Protein AF-A0A7Y5KKX0-F1 (afdb_monomer)

Foldseek 3Di:
DDDPDLWDDQPFHFDDLVNDDDDPVLVVLLVLLVCLDPVVVVVLCVQLVVPFFSVVSVVVVVVVCVVVVVVVVVLVVVCSVRRGDPLVVCCVVLNDVGSVVVVVVVVVVVVVVLVVCLQVQLVVQCVVVVHDSVVSSVVSVVVVVVCVRSDDVSSSVVSNVSSVVSVVVVVVVVVVCVVDPCVCVRRVGHGDD

Solvent-accessible surface area (backbone atoms only — not comparable to full-atom values): 10709 Å² total; per-residue (Å²): 132,86,72,90,62,81,52,61,82,64,87,76,49,75,54,54,79,92,74,65,77,85,54,79,73,63,48,52,34,42,52,45,28,67,56,59,35,71,67,48,52,52,62,59,45,44,49,37,75,72,57,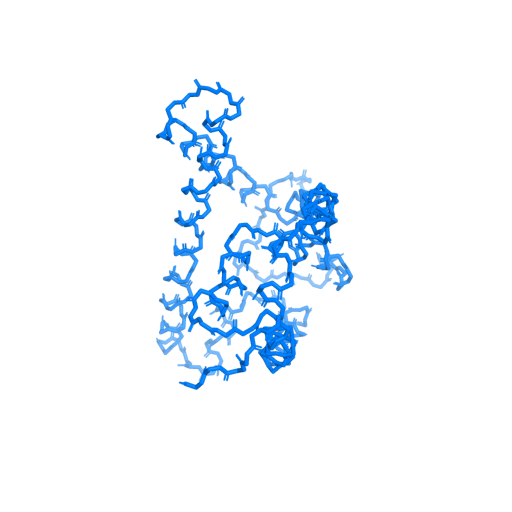24,14,51,62,62,39,52,61,52,51,52,51,51,49,52,59,54,46,53,62,51,49,62,58,60,66,45,41,84,74,69,26,47,48,69,77,62,56,40,28,80,81,44,35,81,71,48,26,49,56,64,48,53,55,49,49,54,52,52,49,53,53,49,54,50,46,34,54,55,49,2,41,53,47,7,66,74,71,74,51,53,53,68,57,16,23,51,53,41,49,53,53,53,51,52,46,59,56,37,20,70,71,52,47,54,53,49,19,46,55,44,23,55,54,39,48,54,52,50,50,52,50,51,54,52,50,73,71,37,87,62,45,60,69,47,49,70,44,59,85,62,132

Sequence (193 aa):
MDTPSRMERRSIDYIPANERHGRARSLGFVWFAANTSITAVVTGALFVVLGNSALWSVPAIIIGNAIGGFFTSLHSAQGPRLGVPQMIQSRAQFGFYGAILPLVLALLIYLGFYATGLVLGGQAIASLIHVSAQTGAIIFALLSTALAIFGYDYIHRYSHVAAVLSAVVFAGLFVRILADAKLGEVVGGSFAL

Mean predicted aligned error: 6.08 Å

Structure (mmCIF, N/CA/C/O backbone):
data_AF-A0A7Y5KKX0-F1
#
_entry.id   AF-A0A7Y5KKX0-F1
#
loop_
_atom_site.group_PDB
_atom_site.id
_atom_site.type_symbol
_atom_site.label_atom_id
_atom_site.label_alt_id
_atom_site.label_comp_id
_atom_site.label_asym_id
_atom_site.label_entity_id
_atom_site.label_seq_id
_atom_site.pdbx_PDB_ins_code
_atom_site.Cartn_x
_atom_site.Cartn_y
_atom_site.Cartn_z
_atom_site.occupancy
_atom_site.B_iso_or_equiv
_atom_site.auth_seq_id
_atom_site.auth_comp_id
_atom_site.auth_asym_id
_atom_site.auth_atom_id
_atom_site.pdbx_PDB_model_num
ATOM 1 N N . MET A 1 1 ? -35.477 1.604 12.897 1.00 40.03 1 MET A N 1
ATOM 2 C CA . MET A 1 1 ? -35.162 0.822 11.685 1.00 40.03 1 MET A CA 1
ATOM 3 C C . MET A 1 1 ? -34.220 1.673 10.862 1.00 40.03 1 MET A C 1
ATOM 5 O O . MET A 1 1 ? -34.652 2.704 10.365 1.00 40.03 1 MET A O 1
ATOM 9 N N . ASP A 1 2 ? -32.935 1.328 10.826 1.00 46.84 2 ASP A N 1
ATOM 10 C CA . ASP A 1 2 ? -31.958 2.077 10.038 1.00 46.84 2 ASP A CA 1
ATOM 11 C C . ASP A 1 2 ? -32.197 1.826 8.551 1.00 46.84 2 ASP A C 1
ATOM 13 O O . ASP A 1 2 ? -32.112 0.698 8.067 1.00 46.84 2 ASP A O 1
ATOM 17 N N . THR A 1 3 ? -32.533 2.887 7.824 1.00 49.25 3 THR A N 1
ATOM 18 C CA . TH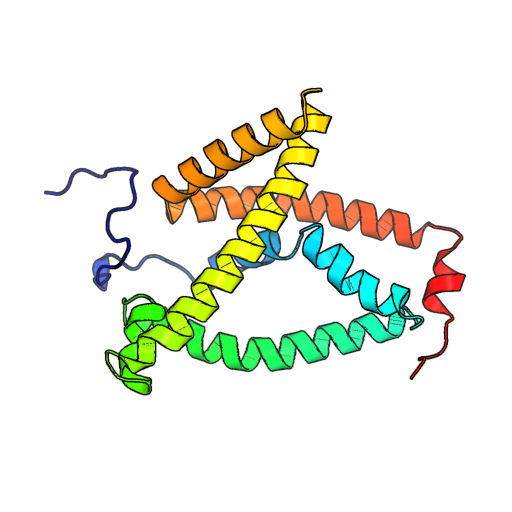R A 1 3 ? -32.591 2.885 6.364 1.00 49.25 3 THR A CA 1
ATOM 19 C C . THR A 1 3 ? -31.238 2.414 5.819 1.00 49.25 3 THR A C 1
ATOM 21 O O . THR A 1 3 ? -30.216 2.906 6.310 1.00 49.25 3 THR A O 1
ATOM 24 N N . PRO A 1 4 ? -31.183 1.522 4.809 1.00 48.88 4 PRO A N 1
ATOM 25 C CA . PRO A 1 4 ? -29.925 1.110 4.196 1.00 48.88 4 PRO A CA 1
ATOM 26 C C . PRO A 1 4 ? -29.282 2.313 3.492 1.00 48.88 4 PRO A C 1
ATOM 28 O O . PRO A 1 4 ? -29.537 2.594 2.322 1.00 48.88 4 PRO A O 1
ATOM 31 N N . SER A 1 5 ? -28.468 3.076 4.222 1.00 57.06 5 SER A N 1
ATOM 32 C CA . SER A 1 5 ? -27.638 4.122 3.643 1.00 57.06 5 SER A CA 1
ATOM 33 C C . SER A 1 5 ? -26.443 3.457 2.982 1.00 57.06 5 SER A C 1
ATOM 35 O O . SER A 1 5 ? -25.720 2.707 3.626 1.00 57.06 5 SER A O 1
ATOM 37 N N . ARG A 1 6 ? -26.189 3.784 1.714 1.00 66.75 6 ARG A N 1
ATOM 38 C CA . ARG A 1 6 ? -24.986 3.353 0.977 1.00 66.75 6 ARG A CA 1
ATOM 39 C C . ARG A 1 6 ? -23.673 3.949 1.523 1.00 66.75 6 ARG A C 1
ATOM 41 O O . ARG A 1 6 ? -22.623 3.691 0.953 1.00 66.75 6 ARG A O 1
ATOM 48 N N . MET A 1 7 ? -23.750 4.786 2.557 1.00 74.56 7 MET A N 1
ATOM 49 C CA . MET A 1 7 ? -22.622 5.442 3.214 1.00 74.56 7 MET A CA 1
ATOM 50 C C . MET A 1 7 ? -22.192 4.633 4.438 1.00 74.56 7 MET A C 1
ATOM 52 O O . MET A 1 7 ? -23.039 4.165 5.202 1.00 74.56 7 MET A O 1
ATOM 56 N N . GLU A 1 8 ? -20.881 4.488 4.597 1.00 75.62 8 GLU A N 1
ATOM 57 C CA . GLU A 1 8 ? -20.229 3.835 5.730 1.00 75.62 8 GLU A CA 1
ATOM 58 C C . GLU A 1 8 ? -20.561 4.595 7.028 1.00 75.62 8 GLU A C 1
ATOM 60 O O . GLU A 1 8 ? -20.469 5.819 7.070 1.00 75.62 8 GLU A O 1
ATOM 65 N N . ARG A 1 9 ? -21.030 3.887 8.066 1.00 80.06 9 ARG A N 1
ATOM 66 C CA . ARG A 1 9 ? -21.488 4.499 9.331 1.00 80.06 9 ARG A CA 1
ATOM 67 C C . ARG A 1 9 ? -20.602 4.176 10.533 1.00 80.06 9 ARG A C 1
ATOM 69 O O . ARG A 1 9 ? -20.743 4.817 11.568 1.00 80.06 9 ARG A O 1
ATOM 76 N N . ARG A 1 10 ? -19.764 3.144 10.443 1.00 78.00 10 ARG A N 1
ATOM 77 C CA . ARG A 1 10 ? -19.042 2.518 11.558 1.00 78.00 10 ARG A CA 1
ATOM 78 C C . ARG A 1 10 ? -17.540 2.740 11.381 1.00 78.00 10 ARG A C 1
ATOM 80 O O . ARG A 1 10 ? -16.765 1.789 11.343 1.00 78.00 10 ARG A O 1
ATOM 87 N N . SER A 1 11 ? -17.131 4.007 11.287 1.00 81.38 11 SER A N 1
ATOM 88 C CA . SER A 1 11 ? -15.754 4.345 10.916 1.00 81.38 11 SER A CA 1
ATOM 89 C C . SER A 1 11 ? -14.735 3.905 11.974 1.00 81.38 11 SER A C 1
ATOM 91 O O . SER A 1 11 ? -13.773 3.207 11.661 1.00 81.38 11 SER A O 1
ATOM 93 N N . ILE A 1 12 ? -14.945 4.287 13.240 1.00 85.19 12 ILE A N 1
ATOM 94 C CA . ILE A 1 12 ? -14.089 3.872 14.373 1.00 85.19 12 ILE A CA 1
ATOM 95 C C . ILE A 1 12 ? -14.834 3.058 15.434 1.00 85.19 12 ILE A C 1
ATOM 97 O O . ILE A 1 12 ? -14.220 2.578 16.390 1.00 85.19 12 ILE A O 1
ATOM 101 N N . ASP A 1 13 ? -16.147 2.925 15.270 1.00 88.00 13 ASP A N 1
ATOM 102 C CA . ASP A 1 13 ? -17.013 2.253 16.224 1.00 88.00 13 ASP A CA 1
ATOM 103 C C . ASP A 1 13 ? -16.818 0.738 16.204 1.00 88.00 13 ASP A C 1
ATOM 105 O O . ASP A 1 13 ? -16.319 0.137 15.250 1.00 88.00 13 ASP A O 1
ATOM 109 N N . TYR A 1 14 ? -17.264 0.106 17.285 1.00 90.44 14 TYR A N 1
ATOM 110 C CA . TYR A 1 14 ? -17.360 -1.342 17.350 1.00 90.44 14 TYR A CA 1
ATOM 111 C C . TYR A 1 14 ? -18.353 -1.876 16.310 1.00 90.44 14 TYR A C 1
ATOM 113 O O . TYR A 1 14 ? -19.470 -1.372 16.198 1.00 90.44 14 TYR A O 1
ATOM 121 N N . ILE A 1 15 ? -17.962 -2.945 15.612 1.00 90.50 15 ILE A N 1
ATOM 122 C CA . ILE A 1 15 ? -18.796 -3.665 14.647 1.00 90.50 15 ILE A CA 1
ATOM 123 C C . ILE A 1 15 ? -19.445 -4.884 15.333 1.00 90.50 15 ILE A C 1
ATOM 125 O O . ILE A 1 15 ? -18.742 -5.865 15.646 1.00 90.50 15 ILE A O 1
ATOM 129 N N . PRO A 1 16 ? -20.778 -4.871 15.538 1.00 90.00 16 PRO A N 1
ATOM 130 C CA . PRO A 1 16 ? -21.531 -5.990 16.098 1.00 90.00 16 PRO A CA 1
ATOM 131 C C . PRO A 1 16 ? -21.388 -7.276 15.283 1.00 90.00 16 PRO A C 1
ATOM 133 O O . PRO A 1 16 ? -21.225 -7.240 14.066 1.00 90.00 16 PRO A O 1
ATOM 136 N N . ALA A 1 17 ? -21.482 -8.436 15.937 1.00 88.75 17 ALA A N 1
ATOM 137 C CA . ALA A 1 17 ? -21.284 -9.732 15.283 1.00 88.75 17 ALA A CA 1
ATOM 138 C C . ALA A 1 17 ? -22.242 -9.984 14.100 1.00 88.75 17 ALA A C 1
ATOM 140 O O . ALA A 1 17 ? -21.838 -10.585 13.109 1.00 88.75 17 ALA A O 1
ATOM 141 N N . ASN A 1 18 ? -23.479 -9.490 14.176 1.00 89.44 18 ASN A N 1
ATOM 142 C CA . ASN A 1 18 ? -24.495 -9.600 13.124 1.00 89.44 18 ASN A CA 1
ATOM 143 C C . ASN A 1 18 ? -24.251 -8.672 11.919 1.00 89.44 18 ASN A C 1
ATOM 145 O O . ASN A 1 18 ? -24.831 -8.902 10.864 1.00 89.44 18 ASN A O 1
ATOM 149 N N . GLU A 1 19 ? -23.397 -7.655 12.055 1.00 86.06 19 GLU A N 1
ATOM 150 C CA . GLU A 1 19 ? -22.996 -6.756 10.962 1.00 86.06 19 GLU A CA 1
ATOM 151 C C . GLU A 1 19 ? -21.697 -7.235 10.273 1.00 86.06 19 GLU A C 1
ATOM 153 O O . GLU A 1 19 ? -21.252 -6.651 9.290 1.00 86.06 19 GLU A O 1
ATOM 158 N N . ARG A 1 20 ? -21.071 -8.329 10.739 1.00 88.44 20 ARG A N 1
ATOM 159 C CA . ARG A 1 20 ? -19.822 -8.863 10.164 1.00 88.44 20 ARG A CA 1
ATOM 160 C C . ARG A 1 20 ? -20.112 -9.785 8.980 1.00 88.44 20 ARG A C 1
ATOM 162 O O . ARG A 1 20 ? -20.489 -10.939 9.160 1.00 88.44 20 ARG A O 1
ATOM 169 N N . HIS A 1 21 ? -19.862 -9.304 7.765 1.00 86.31 21 HIS A N 1
ATOM 170 C CA . HIS A 1 21 ? -20.136 -10.053 6.525 1.00 86.31 21 HIS A CA 1
ATOM 171 C C . HIS A 1 21 ? -18.917 -10.251 5.599 1.00 86.31 21 HIS A C 1
ATOM 173 O O . HIS A 1 21 ? -19.043 -10.825 4.514 1.00 86.31 21 HIS A O 1
ATOM 179 N N . GLY A 1 22 ? -17.725 -9.802 6.003 1.00 83.50 22 GLY A N 1
ATOM 180 C CA . GLY A 1 22 ? -16.492 -9.971 5.226 1.00 83.50 22 GLY A CA 1
ATOM 181 C C . GLY A 1 22 ? -15.998 -11.424 5.172 1.00 83.50 22 GLY A C 1
ATOM 182 O O . GLY A 1 22 ? -16.132 -12.181 6.131 1.00 83.50 22 GLY A O 1
ATOM 183 N N . ARG A 1 23 ? -15.385 -11.828 4.050 1.00 87.06 23 ARG A N 1
ATOM 184 C CA . ARG A 1 23 ? -14.772 -13.159 3.870 1.00 87.06 23 ARG A CA 1
ATOM 185 C C . ARG A 1 23 ? -13.271 -13.010 3.644 1.00 87.06 23 ARG A C 1
ATOM 187 O O . ARG A 1 23 ? -12.876 -12.216 2.805 1.00 87.06 23 ARG A O 1
ATOM 194 N N . ALA A 1 24 ? -12.433 -13.832 4.279 1.00 87.31 24 ALA A N 1
ATOM 195 C CA . ALA A 1 24 ? -10.971 -13.743 4.119 1.00 87.31 24 ALA A CA 1
ATOM 196 C C . ALA A 1 24 ? -10.520 -13.764 2.643 1.00 87.31 24 ALA A C 1
ATOM 198 O O . ALA A 1 24 ? -9.673 -12.978 2.234 1.00 87.31 24 ALA A O 1
ATOM 199 N N . ARG A 1 25 ? -11.165 -14.585 1.803 1.00 88.94 25 ARG A N 1
ATOM 200 C CA . ARG A 1 25 ? -10.873 -14.649 0.361 1.00 88.94 25 ARG A CA 1
ATOM 201 C C . ARG A 1 25 ? -11.149 -13.351 -0.408 1.00 88.94 25 ARG A C 1
ATOM 203 O O . ARG A 1 25 ? -10.520 -13.132 -1.435 1.00 88.94 25 ARG A O 1
ATOM 210 N N . SER A 1 26 ? -12.073 -12.494 0.047 1.00 85.69 26 SER A N 1
ATOM 211 C CA . SER A 1 26 ? -12.344 -11.222 -0.643 1.00 85.69 26 SER A CA 1
ATOM 212 C C . SER A 1 26 ? -11.201 -10.224 -0.469 1.00 85.69 26 SER A C 1
ATOM 214 O O . SER A 1 26 ? -11.042 -9.340 -1.307 1.00 85.69 26 SER A O 1
ATOM 216 N N . LEU A 1 27 ? -10.371 -10.400 0.566 1.00 89.06 27 LEU A N 1
ATOM 217 C CA . LEU A 1 27 ? -9.154 -9.617 0.765 1.00 89.06 27 LEU A CA 1
ATOM 218 C C . LEU A 1 27 ? -8.096 -9.925 -0.295 1.00 89.06 27 LEU A C 1
ATOM 220 O O . LEU A 1 27 ? -7.283 -9.057 -0.582 1.00 89.06 27 LEU A O 1
ATOM 224 N N . GLY A 1 28 ? -8.124 -11.113 -0.912 1.00 90.81 28 GLY A N 1
ATOM 225 C CA . GLY A 1 28 ? -7.179 -11.476 -1.971 1.00 90.81 28 GLY A CA 1
ATOM 226 C C . GLY A 1 28 ? -7.181 -10.462 -3.115 1.00 90.81 28 GLY A C 1
ATOM 227 O O . GLY A 1 28 ? -6.125 -9.990 -3.514 1.00 90.81 28 GLY A O 1
ATOM 228 N N . PHE A 1 29 ? -8.363 -10.039 -3.571 1.00 91.56 29 PHE A N 1
ATOM 229 C CA . PHE A 1 29 ? -8.487 -9.020 -4.619 1.00 91.56 29 PHE A CA 1
ATOM 230 C C . PHE A 1 29 ? -8.049 -7.631 -4.154 1.00 91.56 29 PHE A C 1
ATOM 232 O O . PHE A 1 29 ? -7.407 -6.911 -4.910 1.00 91.56 29 PHE A O 1
ATOM 239 N N . VAL A 1 30 ? -8.359 -7.262 -2.908 1.00 91.12 30 VAL A N 1
ATOM 240 C CA . VAL A 1 30 ? -7.938 -5.979 -2.320 1.00 91.12 30 VAL A CA 1
ATOM 241 C C . VAL A 1 30 ? -6.419 -5.888 -2.280 1.00 91.12 30 VAL A C 1
ATOM 243 O O . VAL A 1 30 ? -5.840 -4.933 -2.795 1.00 91.12 30 VAL A O 1
ATOM 246 N N . TRP A 1 31 ? -5.770 -6.913 -1.732 1.00 91.19 31 TRP A N 1
ATOM 247 C CA . TRP A 1 31 ? -4.320 -6.959 -1.622 1.00 91.19 31 TRP A CA 1
ATOM 248 C C . TRP A 1 31 ? -3.641 -7.105 -2.974 1.00 91.19 31 TRP A C 1
ATOM 250 O O . TRP A 1 31 ? -2.634 -6.443 -3.205 1.00 91.19 31 TRP A O 1
ATOM 260 N N . PHE A 1 32 ? -4.188 -7.910 -3.884 1.00 92.56 32 PHE A N 1
ATOM 261 C CA . PHE A 1 32 ? -3.644 -8.028 -5.231 1.00 92.56 32 PHE A CA 1
ATOM 262 C C . PHE A 1 32 ? -3.697 -6.686 -5.967 1.00 92.56 32 PHE A C 1
ATOM 264 O O . PHE A 1 32 ? -2.676 -6.234 -6.476 1.00 92.56 32 PHE A O 1
ATOM 271 N N . ALA A 1 33 ? -4.844 -5.998 -5.962 1.00 91.19 33 ALA A N 1
ATOM 272 C CA . ALA A 1 33 ? -4.974 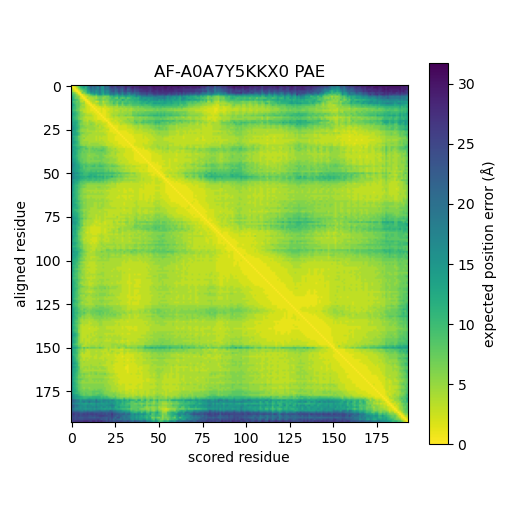-4.679 -6.580 1.00 91.19 33 ALA A CA 1
ATOM 273 C C . ALA A 1 33 ? -4.010 -3.651 -5.963 1.00 91.19 33 ALA A C 1
ATOM 275 O O . ALA A 1 33 ? -3.378 -2.895 -6.694 1.00 91.19 33 ALA A O 1
ATOM 276 N N . ALA A 1 34 ? -3.858 -3.647 -4.634 1.00 88.19 34 ALA A N 1
ATOM 277 C CA . ALA A 1 34 ? -2.954 -2.728 -3.940 1.00 88.19 34 ALA A CA 1
ATOM 278 C C . ALA A 1 34 ? -1.467 -2.995 -4.251 1.00 88.19 34 ALA A C 1
ATOM 280 O O . ALA A 1 34 ? -0.683 -2.056 -4.396 1.00 88.19 34 ALA A O 1
ATOM 281 N N . ASN A 1 35 ? -1.078 -4.268 -4.380 1.00 89.69 35 ASN A N 1
ATOM 282 C CA . ASN A 1 35 ? 0.304 -4.660 -4.671 1.00 89.69 35 ASN A CA 1
ATOM 283 C C . ASN A 1 35 ? 0.647 -4.602 -6.163 1.00 89.69 35 ASN A C 1
ATOM 285 O O . ASN A 1 35 ? 1.815 -4.489 -6.514 1.00 89.69 35 ASN A O 1
ATOM 289 N N . THR A 1 36 ? -0.343 -4.622 -7.052 1.00 89.69 36 THR A N 1
ATOM 290 C CA . THR A 1 36 ? -0.123 -4.501 -8.499 1.00 89.69 36 THR A CA 1
ATOM 291 C C . THR A 1 36 ? -0.091 -3.024 -8.896 1.00 89.69 36 THR A C 1
ATOM 293 O O . THR A 1 36 ? -0.938 -2.528 -9.640 1.00 89.69 36 THR A O 1
ATOM 296 N N . SER A 1 37 ? 0.869 -2.300 -8.318 1.00 87.81 37 SER A N 1
ATOM 297 C CA . SER A 1 37 ? 1.038 -0.853 -8.444 1.00 87.81 37 SER A CA 1
ATOM 298 C C . SER A 1 37 ? 2.434 -0.492 -8.945 1.00 87.81 37 SER A C 1
ATOM 300 O O . SER A 1 37 ? 3.385 -1.263 -8.813 1.00 87.81 37 SER A O 1
ATOM 302 N N . ILE A 1 38 ? 2.571 0.713 -9.503 1.00 86.12 38 ILE A N 1
ATOM 303 C CA . ILE A 1 38 ? 3.866 1.236 -9.967 1.00 86.12 38 ILE A CA 1
ATOM 304 C C . ILE A 1 38 ? 4.873 1.279 -8.811 1.00 86.12 38 ILE A C 1
ATOM 306 O O . ILE A 1 38 ? 6.032 0.926 -9.000 1.00 86.12 38 ILE A O 1
ATOM 310 N N . THR A 1 39 ? 4.431 1.638 -7.603 1.00 86.25 39 THR A N 1
ATOM 311 C CA . THR A 1 39 ? 5.282 1.645 -6.407 1.00 86.25 39 THR A C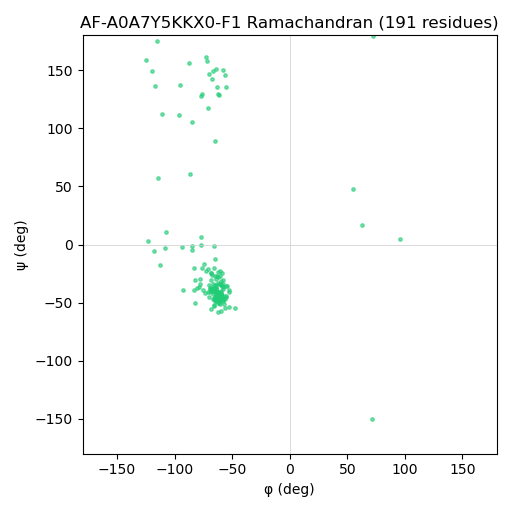A 1
ATOM 312 C C . THR A 1 39 ? 5.909 0.277 -6.159 1.00 86.25 39 THR A C 1
ATOM 314 O O . THR A 1 39 ? 7.118 0.194 -5.977 1.00 86.25 39 THR A O 1
ATOM 317 N N . ALA A 1 40 ? 5.122 -0.801 -6.229 1.00 88.50 40 ALA A N 1
ATOM 318 C CA . ALA A 1 40 ? 5.638 -2.155 -6.051 1.00 88.50 40 ALA A CA 1
ATOM 319 C C . ALA A 1 40 ? 6.635 -2.553 -7.152 1.00 88.50 40 ALA A C 1
ATOM 321 O O . ALA A 1 40 ? 7.653 -3.177 -6.854 1.00 88.50 40 ALA A O 1
ATOM 322 N N . VAL A 1 41 ? 6.388 -2.145 -8.405 1.00 88.25 41 VAL A N 1
ATOM 323 C CA . VAL A 1 41 ? 7.335 -2.354 -9.517 1.00 88.25 41 VAL A CA 1
ATOM 324 C C . VAL A 1 41 ? 8.663 -1.662 -9.233 1.00 88.25 41 VAL A C 1
ATOM 326 O O . VAL A 1 41 ? 9.711 -2.288 -9.357 1.00 88.25 41 VAL A O 1
ATOM 329 N N . VAL A 1 42 ? 8.631 -0.394 -8.814 1.00 87.69 42 VAL A N 1
ATOM 330 C CA . VAL A 1 42 ? 9.840 0.377 -8.488 1.00 87.69 42 VAL A CA 1
ATOM 331 C C . VAL A 1 42 ? 10.584 -0.249 -7.310 1.00 87.69 42 VAL A C 1
ATOM 333 O O . VAL A 1 42 ? 11.800 -0.409 -7.377 1.00 87.69 42 VAL A O 1
ATOM 336 N N . THR A 1 43 ? 9.874 -0.662 -6.257 1.00 87.62 43 THR A N 1
ATOM 337 C CA . THR A 1 43 ? 10.479 -1.349 -5.108 1.00 87.62 43 THR A CA 1
ATOM 338 C C . THR A 1 43 ? 11.154 -2.659 -5.516 1.00 87.62 43 THR A C 1
ATOM 340 O O . THR A 1 43 ? 12.273 -2.915 -5.084 1.00 87.62 43 THR A O 1
ATOM 343 N N . GLY A 1 44 ? 10.521 -3.471 -6.368 1.00 87.62 44 GLY A N 1
ATOM 344 C CA . GLY A 1 44 ? 11.131 -4.703 -6.877 1.00 87.62 44 GLY A CA 1
ATOM 345 C C . GLY A 1 44 ? 12.341 -4.435 -7.776 1.00 87.62 44 GLY A C 1
ATOM 346 O O . GLY A 1 44 ? 13.382 -5.073 -7.628 1.00 87.62 44 GLY A O 1
ATOM 347 N N . ALA A 1 45 ? 12.235 -3.444 -8.664 1.00 87.31 45 ALA A N 1
ATOM 348 C CA . ALA A 1 45 ? 13.313 -3.045 -9.563 1.00 87.31 45 ALA A CA 1
ATOM 349 C C . ALA A 1 45 ? 14.527 -2.471 -8.819 1.00 87.31 45 ALA A C 1
ATOM 351 O O . ALA A 1 45 ? 15.647 -2.604 -9.307 1.00 87.31 45 ALA A O 1
ATOM 352 N N . LEU A 1 46 ? 14.332 -1.879 -7.633 1.00 88.88 46 LEU A N 1
ATOM 353 C CA . LEU A 1 46 ? 15.414 -1.297 -6.838 1.00 88.88 46 LEU A CA 1
ATOM 354 C C . LEU A 1 46 ? 16.530 -2.308 -6.556 1.00 88.88 46 LEU A C 1
ATOM 356 O O . LEU A 1 46 ? 17.699 -1.947 -6.594 1.00 88.88 46 LEU A O 1
ATOM 360 N N . PHE A 1 47 ? 16.186 -3.580 -6.355 1.00 85.94 47 PHE A N 1
ATOM 361 C CA . PHE A 1 47 ? 17.168 -4.644 -6.159 1.00 85.94 47 PHE A CA 1
ATOM 362 C C . PHE A 1 47 ? 18.159 -4.737 -7.330 1.00 85.94 47 PHE A C 1
ATOM 364 O O . PHE A 1 47 ? 19.369 -4.799 -7.124 1.00 85.94 47 PHE A O 1
ATOM 371 N N . VAL A 1 48 ? 17.642 -4.660 -8.559 1.00 87.06 48 VAL A N 1
ATOM 372 C CA . VAL A 1 48 ? 18.435 -4.682 -9.795 1.00 87.06 48 VAL A CA 1
ATOM 373 C C . VAL A 1 48 ? 19.179 -3.369 -10.009 1.00 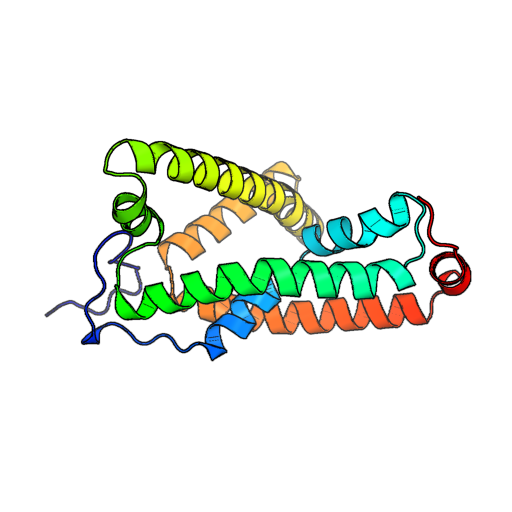87.06 48 VAL A C 1
ATOM 375 O O . VAL A 1 48 ? 20.349 -3.372 -10.376 1.00 87.06 48 VAL A O 1
ATOM 378 N N . VAL A 1 49 ? 18.523 -2.237 -9.738 1.00 87.25 49 VAL A N 1
ATOM 379 C CA . VAL A 1 49 ? 19.128 -0.897 -9.846 1.00 87.25 49 VAL A CA 1
ATOM 380 C C . VAL A 1 49 ? 20.338 -0.748 -8.920 1.00 87.25 49 VAL A C 1
ATOM 382 O O . VAL A 1 49 ? 21.290 -0.057 -9.267 1.00 87.25 49 VAL A O 1
ATOM 385 N N . LEU A 1 50 ? 20.335 -1.432 -7.774 1.00 87.81 50 LEU A N 1
ATOM 386 C CA . LEU A 1 50 ? 21.467 -1.490 -6.847 1.00 87.81 50 LEU A CA 1
ATOM 387 C C . LEU A 1 50 ? 22.594 -2.440 -7.301 1.00 87.81 50 LEU A C 1
ATOM 389 O O . LEU A 1 50 ? 23.542 -2.650 -6.554 1.00 87.81 50 LEU A O 1
ATOM 393 N N . GLY A 1 51 ? 22.518 -2.999 -8.512 1.00 83.44 51 GLY A N 1
ATOM 394 C CA . GLY A 1 51 ? 23.579 -3.804 -9.124 1.00 83.44 51 GLY A CA 1
ATOM 395 C C . GLY A 1 51 ? 23.438 -5.317 -8.943 1.00 83.44 51 GLY A C 1
ATOM 396 O O . GLY A 1 51 ? 24.327 -6.055 -9.363 1.00 83.44 51 GLY A O 1
ATOM 397 N N . ASN A 1 52 ? 22.342 -5.804 -8.352 1.00 85.50 52 ASN A N 1
ATOM 398 C CA . ASN A 1 52 ? 22.104 -7.241 -8.201 1.00 85.50 52 ASN A CA 1
ATOM 399 C C . ASN A 1 52 ? 21.399 -7.850 -9.421 1.00 85.50 52 ASN A C 1
ATOM 401 O O . ASN A 1 52 ? 20.654 -7.181 -10.132 1.00 85.50 52 ASN A O 1
ATOM 405 N N . SER A 1 53 ? 21.556 -9.159 -9.633 1.00 86.31 53 SER A N 1
ATOM 406 C CA . SER A 1 53 ? 20.768 -9.863 -10.655 1.00 86.31 53 SER A CA 1
ATOM 407 C C . SER A 1 53 ? 19.280 -9.928 -10.306 1.00 86.31 53 SER A C 1
ATOM 409 O O . SER A 1 53 ? 18.888 -10.160 -9.156 1.00 86.31 53 SER A O 1
ATOM 411 N N . ALA A 1 54 ? 18.437 -9.798 -11.335 1.00 84.56 54 ALA A N 1
ATOM 412 C CA . ALA A 1 54 ? 16.989 -9.925 -11.201 1.00 84.56 54 ALA A CA 1
ATOM 413 C C . ALA A 1 54 ? 16.559 -11.283 -10.639 1.00 84.56 54 ALA A C 1
ATOM 415 O O . ALA A 1 54 ? 15.561 -11.343 -9.920 1.00 84.56 54 ALA A O 1
ATOM 416 N N . LEU A 1 55 ? 17.304 -12.364 -10.898 1.00 86.94 55 LEU A N 1
ATOM 417 C CA . LEU A 1 55 ? 16.936 -13.685 -10.383 1.00 86.94 55 LEU A CA 1
ATOM 418 C C . LEU A 1 55 ? 17.042 -13.763 -8.866 1.00 86.94 55 LEU A C 1
ATOM 420 O O . LEU A 1 55 ? 16.207 -14.413 -8.246 1.00 86.94 55 LEU A O 1
ATOM 424 N N . TRP A 1 56 ? 18.008 -13.066 -8.265 1.00 87.38 56 TRP A N 1
ATOM 425 C CA . TRP A 1 56 ? 18.150 -13.001 -6.811 1.00 87.38 56 TRP A CA 1
ATOM 426 C C . TRP A 1 56 ? 17.066 -12.146 -6.148 1.00 87.38 56 TRP A C 1
ATOM 428 O O . TRP A 1 56 ? 16.739 -12.380 -4.984 1.00 87.38 56 TRP A O 1
ATOM 438 N N . SER A 1 57 ? 16.439 -11.226 -6.893 1.00 88.12 57 SER A N 1
ATOM 439 C CA . SER A 1 57 ? 15.317 -10.440 -6.370 1.00 88.12 57 SER A CA 1
ATOM 440 C C . SER A 1 57 ? 14.108 -11.322 -6.038 1.00 88.12 57 SER A C 1
ATOM 442 O O . SER A 1 57 ? 13.435 -11.086 -5.040 1.00 88.12 57 SER A O 1
ATOM 444 N N . VAL A 1 58 ? 13.862 -12.388 -6.811 1.00 89.31 58 VAL A N 1
ATOM 445 C CA . VAL A 1 58 ? 12.693 -13.268 -6.647 1.00 89.31 58 VAL A CA 1
ATOM 446 C C . VAL A 1 58 ? 12.677 -13.981 -5.285 1.00 89.31 58 VAL A C 1
ATOM 448 O O . VAL A 1 58 ? 11.718 -13.777 -4.535 1.00 89.31 58 VAL A O 1
ATOM 451 N N . PRO A 1 59 ? 13.696 -14.780 -4.898 1.00 91.62 59 PRO A N 1
ATOM 452 C CA . PRO A 1 59 ? 13.716 -15.411 -3.584 1.00 91.62 59 PRO A CA 1
ATOM 453 C C . PRO A 1 59 ? 13.816 -14.379 -2.455 1.00 91.62 59 PRO A C 1
ATOM 455 O O . PRO A 1 59 ? 13.173 -14.572 -1.427 1.00 91.62 59 PRO A O 1
ATOM 458 N N . ALA A 1 60 ? 14.536 -13.264 -2.639 1.00 90.31 60 ALA A N 1
ATOM 459 C CA . ALA A 1 60 ? 14.608 -12.201 -1.633 1.00 90.31 60 ALA A CA 1
ATOM 460 C C . ALA A 1 60 ? 13.224 -11.590 -1.343 1.00 90.31 60 ALA A C 1
ATOM 462 O O . ALA A 1 60 ? 12.830 -11.463 -0.182 1.00 90.31 60 ALA A O 1
ATOM 463 N N . ILE A 1 61 ? 12.448 -11.283 -2.389 1.00 91.44 61 ILE A N 1
ATOM 464 C CA . ILE A 1 61 ? 11.076 -10.776 -2.278 1.00 91.44 61 ILE A CA 1
ATOM 465 C C . ILE A 1 61 ? 10.166 -11.823 -1.629 1.00 91.44 61 ILE A C 1
ATOM 467 O O . ILE A 1 61 ? 9.394 -11.472 -0.736 1.00 91.44 61 ILE A O 1
ATOM 471 N N . ILE A 1 62 ? 10.247 -13.095 -2.035 1.00 94.25 62 ILE A N 1
ATOM 472 C CA . ILE A 1 62 ? 9.422 -14.174 -1.465 1.00 94.25 62 ILE A CA 1
ATOM 473 C C . ILE A 1 62 ? 9.707 -14.342 0.029 1.00 94.25 62 ILE A C 1
ATOM 475 O O . ILE A 1 62 ? 8.772 -14.367 0.827 1.00 94.25 62 ILE A O 1
ATOM 479 N N . ILE A 1 63 ? 10.981 -14.415 0.421 1.00 95.38 63 ILE A N 1
ATOM 480 C CA . ILE A 1 63 ? 11.391 -14.579 1.820 1.00 95.38 63 ILE A CA 1
ATOM 481 C C . ILE A 1 63 ? 10.976 -13.355 2.641 1.00 95.38 63 ILE A C 1
ATOM 483 O O . ILE A 1 63 ? 10.372 -13.509 3.702 1.00 95.38 63 ILE A O 1
ATOM 487 N N . GLY A 1 64 ? 11.225 -12.142 2.137 1.00 93.50 64 GLY A N 1
ATOM 488 C CA . GLY A 1 64 ? 10.819 -10.905 2.803 1.00 93.50 64 GLY A CA 1
ATOM 489 C C . GLY A 1 64 ? 9.306 -10.831 3.030 1.00 93.50 64 GLY A C 1
ATOM 490 O O . GLY A 1 64 ? 8.859 -10.532 4.139 1.00 93.50 64 GLY A O 1
ATOM 491 N N . ASN A 1 65 ? 8.510 -11.186 2.016 1.00 93.06 65 ASN A N 1
ATOM 492 C CA . ASN A 1 65 ? 7.051 -11.243 2.131 1.00 93.06 65 ASN A CA 1
ATOM 493 C C . ASN A 1 65 ? 6.580 -12.353 3.074 1.00 93.06 65 ASN A C 1
ATOM 495 O O . ASN A 1 65 ? 5.628 -12.137 3.818 1.00 93.06 65 ASN A O 1
ATOM 499 N N . ALA A 1 66 ? 7.225 -13.521 3.079 1.00 95.75 66 ALA A N 1
ATOM 500 C CA . ALA A 1 66 ? 6.869 -14.611 3.983 1.00 95.75 66 ALA A CA 1
ATOM 501 C C . ALA A 1 66 ? 7.112 -14.225 5.449 1.00 95.75 66 ALA A C 1
ATOM 503 O O . ALA A 1 66 ? 6.228 -14.403 6.287 1.00 95.75 66 ALA A O 1
ATOM 504 N N . ILE A 1 67 ? 8.276 -13.638 5.749 1.00 96.25 67 ILE A N 1
ATOM 505 C CA . ILE A 1 67 ? 8.634 -13.201 7.103 1.00 96.25 67 ILE A CA 1
ATOM 506 C C . ILE A 1 67 ? 7.709 -12.069 7.561 1.00 96.25 67 ILE A C 1
ATOM 508 O O . ILE A 1 67 ? 7.091 -12.177 8.619 1.00 96.25 67 ILE A O 1
ATOM 512 N N . GLY A 1 68 ? 7.567 -11.001 6.770 1.00 94.12 68 GLY A N 1
ATOM 513 C CA . GLY A 1 68 ? 6.696 -9.876 7.127 1.00 94.12 68 GLY A CA 1
ATOM 514 C C . GLY A 1 68 ? 5.223 -10.287 7.210 1.00 94.12 68 GLY A C 1
ATOM 515 O O . GLY A 1 68 ? 4.532 -9.996 8.189 1.00 94.12 68 GLY A O 1
ATOM 516 N N . GLY A 1 69 ? 4.761 -11.042 6.213 1.00 93.12 69 GLY A N 1
ATOM 517 C CA . GLY A 1 69 ? 3.393 -11.537 6.110 1.00 93.12 69 GLY A CA 1
ATOM 518 C C . GLY A 1 69 ? 3.001 -12.467 7.254 1.00 93.12 69 GLY A C 1
ATOM 519 O O . GLY A 1 69 ? 1.854 -12.415 7.694 1.00 93.12 69 GLY A O 1
ATOM 520 N N . PHE A 1 70 ? 3.935 -13.253 7.799 1.00 94.62 70 PHE A N 1
ATOM 521 C CA . PHE A 1 70 ? 3.679 -14.091 8.970 1.00 94.62 70 PHE A CA 1
ATOM 522 C C . PHE A 1 70 ? 3.173 -13.255 10.155 1.00 94.62 70 PHE A C 1
ATOM 524 O O . PHE A 1 70 ? 2.065 -13.491 10.643 1.00 94.62 70 PHE A O 1
ATOM 531 N N . PHE A 1 71 ? 3.904 -12.213 10.562 1.00 91.50 71 PHE A N 1
ATOM 532 C CA . PHE A 1 71 ? 3.501 -11.355 11.684 1.00 91.50 71 PHE A CA 1
ATOM 533 C C . PHE A 1 71 ? 2.218 -10.568 11.397 1.00 91.50 71 PHE A C 1
ATOM 535 O O . PHE A 1 71 ? 1.352 -10.442 12.271 1.00 91.50 71 PHE A O 1
ATOM 542 N N . THR A 1 72 ? 2.061 -10.063 10.171 1.00 90.62 72 THR A N 1
ATOM 543 C CA . THR A 1 72 ? 0.849 -9.344 9.759 1.00 90.62 72 THR A CA 1
ATOM 544 C C . THR A 1 72 ? -0.378 -10.258 9.751 1.00 90.62 72 THR A C 1
ATOM 546 O O . THR A 1 72 ? -1.457 -9.831 10.163 1.00 90.62 72 THR A O 1
ATOM 549 N N . SER A 1 73 ? -0.235 -11.526 9.354 1.00 91.19 73 SER A N 1
ATOM 550 C CA . SER A 1 73 ? -1.342 -12.490 9.316 1.00 91.19 73 SER A CA 1
ATOM 551 C C . SER A 1 73 ? -1.915 -12.775 10.707 1.00 91.19 73 SER A C 1
ATOM 553 O O . SER A 1 73 ? -3.137 -12.800 10.876 1.00 91.19 73 SER A O 1
ATOM 555 N N . LEU A 1 74 ? -1.048 -12.887 11.722 1.00 90.62 74 LEU A N 1
ATOM 556 C CA . LEU A 1 74 ? -1.454 -13.094 13.114 1.00 90.62 74 LEU A CA 1
ATOM 557 C C . LEU A 1 74 ? -2.296 -11.923 13.633 1.00 90.62 74 LEU A C 1
ATOM 559 O O . LEU A 1 74 ? -3.311 -12.139 14.294 1.00 90.62 74 LEU A O 1
ATOM 563 N N . HIS A 1 75 ? -1.920 -10.689 13.289 1.00 87.88 75 HIS A N 1
ATOM 564 C CA . HIS A 1 75 ? -2.691 -9.496 13.644 1.00 87.88 75 HIS A CA 1
ATOM 565 C C . HIS A 1 75 ? -3.998 -9.397 12.851 1.00 87.88 75 HIS A C 1
ATOM 567 O O . HIS A 1 75 ? -5.045 -9.078 13.414 1.00 87.88 75 HIS A O 1
ATOM 573 N N . SER A 1 76 ? -3.975 -9.726 11.557 1.00 87.81 76 SER A N 1
ATOM 574 C CA . SER A 1 76 ? -5.169 -9.702 10.706 1.00 87.81 76 SER A CA 1
ATOM 575 C C . SER A 1 76 ? -6.265 -10.646 11.222 1.00 87.81 76 SER A C 1
ATOM 577 O O . SER A 1 76 ? -7.448 -10.302 11.184 1.00 87.81 76 SER A O 1
ATOM 579 N N . ALA A 1 77 ? -5.885 -11.788 11.806 1.00 88.81 77 ALA A N 1
ATOM 580 C CA . ALA A 1 77 ? -6.818 -12.739 12.411 1.00 88.81 77 ALA A CA 1
ATOM 581 C C . ALA A 1 77 ? -7.556 -12.200 13.659 1.00 88.81 77 ALA A C 1
ATOM 583 O O . ALA A 1 77 ? -8.613 -12.726 14.020 1.00 88.81 77 ALA A O 1
ATOM 584 N N . GLN A 1 78 ? -7.038 -11.157 14.320 1.00 89.81 78 GLN A N 1
ATOM 585 C CA . GLN A 1 78 ? -7.651 -10.569 15.520 1.00 89.81 78 GLN A CA 1
ATOM 586 C C . GLN A 1 78 ? -8.850 -9.671 15.179 1.00 89.81 78 GLN A C 1
ATOM 588 O O . GLN A 1 78 ? -9.837 -9.653 15.919 1.00 89.81 78 GLN A O 1
ATOM 593 N N . GLY A 1 79 ? -8.807 -8.979 14.034 1.00 86.00 79 GLY A N 1
ATOM 594 C CA . GLY A 1 79 ? -9.833 -8.021 13.604 1.00 86.00 79 GLY A CA 1
ATOM 595 C C . GLY A 1 79 ? -11.264 -8.583 13.612 1.00 86.00 79 GLY A C 1
ATOM 596 O O . GLY A 1 79 ? -12.118 -8.025 14.304 1.00 86.00 79 GLY A O 1
ATOM 597 N N . PRO A 1 80 ? -11.544 -9.720 12.939 1.00 85.94 80 PRO A N 1
ATOM 598 C CA . PRO A 1 80 ? -12.883 -10.314 12.898 1.00 85.94 80 PRO A CA 1
ATOM 599 C C . PRO A 1 80 ? -13.428 -10.760 14.257 1.00 85.94 80 PRO A C 1
ATOM 601 O O . PRO A 1 80 ? -14.643 -10.872 14.411 1.00 85.94 80 PRO A O 1
ATOM 604 N N . ARG A 1 81 ? -12.555 -11.038 15.235 1.00 87.62 81 ARG A N 1
ATOM 605 C CA . ARG A 1 81 ? -12.956 -11.444 16.590 1.00 87.62 81 ARG A CA 1
ATOM 606 C C . ARG A 1 81 ? -13.310 -10.223 17.429 1.00 87.62 81 ARG A C 1
ATOM 608 O O . ARG A 1 81 ? -14.395 -10.169 18.006 1.00 87.62 81 ARG A O 1
ATOM 615 N N . LEU A 1 82 ? -12.418 -9.234 17.440 1.00 90.38 82 LEU A N 1
ATOM 616 C CA . LEU A 1 82 ? -12.519 -8.065 18.307 1.00 90.38 82 LEU A CA 1
ATOM 617 C C . LEU A 1 82 ? -13.526 -7.028 17.803 1.00 90.38 82 LEU A C 1
ATOM 619 O O . LEU A 1 82 ? -14.134 -6.344 18.616 1.00 90.38 82 LEU A O 1
ATOM 623 N N . GLY A 1 83 ? -13.737 -6.918 16.487 1.00 89.81 83 GLY A N 1
ATOM 624 C CA . GLY A 1 83 ? -14.692 -5.966 15.908 1.00 89.81 83 GLY A CA 1
ATOM 625 C C . GLY A 1 83 ? -14.355 -4.497 16.166 1.00 89.81 83 GLY A C 1
ATOM 626 O O . GLY A 1 83 ? -15.229 -3.655 16.019 1.00 89.81 83 GLY A O 1
ATOM 627 N N . VAL A 1 84 ? -13.117 -4.195 16.565 1.00 91.88 84 VAL A N 1
ATOM 628 C CA . VAL A 1 84 ? -12.614 -2.831 16.762 1.00 91.88 84 VAL A CA 1
ATOM 629 C C . VAL A 1 84 ? -11.421 -2.562 15.837 1.00 91.88 84 VAL A C 1
ATOM 631 O O . VAL A 1 84 ? -10.651 -3.488 15.552 1.00 91.88 84 VAL A O 1
ATOM 634 N N . PRO A 1 85 ? -11.213 -1.311 15.393 1.00 89.94 85 PRO A N 1
ATOM 635 C CA . PRO A 1 85 ? -10.054 -0.928 14.592 1.00 89.94 85 PRO A CA 1
ATOM 636 C C . PRO A 1 85 ? -8.716 -1.263 15.262 1.00 89.94 85 PRO A C 1
ATOM 638 O O . PRO A 1 85 ? -8.559 -1.124 16.477 1.00 89.94 85 PRO A O 1
ATOM 641 N N . GLN A 1 86 ? -7.712 -1.623 14.457 1.00 90.12 86 GLN A N 1
ATOM 642 C CA . GLN A 1 86 ? -6.363 -1.970 14.928 1.00 90.12 86 GLN A CA 1
ATOM 643 C C . GLN A 1 86 ? -5.738 -0.871 15.807 1.00 90.12 86 GLN A C 1
ATOM 645 O O . GLN A 1 86 ? -5.079 -1.170 16.801 1.00 90.12 86 GLN A O 1
ATOM 650 N N . MET A 1 87 ? -6.002 0.402 15.492 1.00 90.56 87 MET A N 1
ATOM 651 C CA . MET A 1 87 ? -5.488 1.533 16.271 1.00 90.56 87 MET A CA 1
ATOM 652 C C . MET A 1 87 ? -6.090 1.647 17.674 1.00 90.56 87 MET A C 1
ATOM 654 O O . MET A 1 87 ? -5.465 2.214 18.562 1.00 90.56 87 MET A O 1
ATOM 658 N N . ILE A 1 88 ? -7.288 1.105 17.895 1.00 91.12 88 ILE A N 1
ATOM 659 C CA . ILE A 1 88 ? -7.880 1.018 19.234 1.00 91.12 88 ILE A CA 1
ATOM 660 C C . ILE A 1 88 ? -7.289 -0.183 19.978 1.00 91.12 88 ILE A C 1
ATOM 662 O O . ILE A 1 88 ? -6.994 -0.078 21.167 1.00 91.12 88 ILE A O 1
ATOM 666 N N . GLN A 1 89 ? -7.047 -1.298 19.278 1.00 91.62 89 GLN A N 1
ATOM 667 C CA . GLN A 1 89 ? -6.452 -2.507 19.864 1.00 91.62 89 GLN A CA 1
ATOM 668 C C . GLN A 1 89 ? -5.048 -2.262 20.430 1.00 91.62 89 GLN A C 1
ATOM 670 O O . GLN A 1 89 ? -4.700 -2.834 21.461 1.00 91.62 89 GLN A O 1
ATOM 675 N N . SER A 1 90 ? -4.257 -1.375 19.816 1.00 92.38 90 SER A N 1
ATOM 676 C CA . SER A 1 90 ? -2.911 -1.041 20.308 1.00 92.38 90 SER A CA 1
ATOM 677 C C . SER A 1 90 ? -2.915 -0.484 21.740 1.00 92.38 90 SER A C 1
ATOM 679 O O . SER A 1 90 ? -1.940 -0.668 22.469 1.00 92.38 90 SER A O 1
ATOM 681 N N . ARG A 1 91 ? -4.025 0.107 22.207 1.00 94.38 91 ARG A N 1
ATOM 682 C CA . ARG A 1 91 ? -4.167 0.582 23.595 1.00 94.38 91 ARG A CA 1
ATOM 683 C C . ARG A 1 91 ? -4.034 -0.530 24.628 1.00 94.38 91 ARG A C 1
ATOM 685 O O . ARG A 1 91 ? -3.6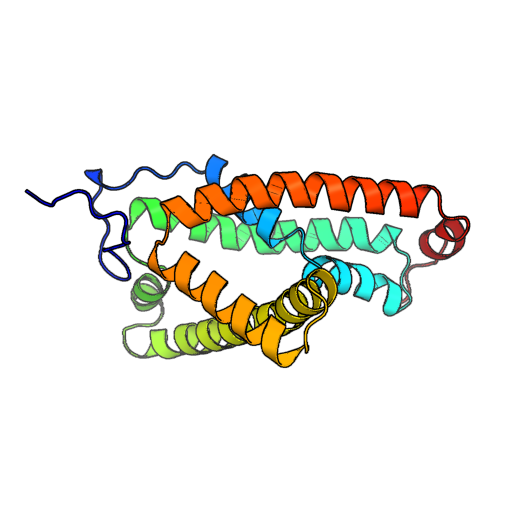07 -0.250 25.742 1.00 94.38 91 ARG A O 1
ATOM 692 N N . ALA A 1 92 ? -4.362 -1.773 24.278 1.00 91.75 92 ALA A N 1
ATOM 693 C CA . ALA A 1 92 ? -4.189 -2.903 25.187 1.00 91.75 92 ALA A CA 1
ATOM 694 C C . ALA A 1 92 ? -2.705 -3.220 25.451 1.00 91.75 92 ALA A C 1
ATOM 696 O O . ALA A 1 92 ? -2.369 -3.685 26.533 1.00 91.75 92 ALA A O 1
ATOM 697 N N . GLN A 1 93 ? -1.823 -2.953 24.481 1.00 92.56 93 GLN A N 1
ATOM 698 C CA . GLN A 1 93 ? -0.387 -3.243 24.579 1.00 92.56 93 GLN A CA 1
ATOM 699 C C . GLN A 1 93 ? 0.409 -2.044 25.106 1.00 92.56 93 GLN A C 1
ATOM 701 O O . GLN A 1 93 ? 1.328 -2.210 25.899 1.00 92.56 93 GLN A O 1
ATOM 706 N N . PHE A 1 94 ? 0.047 -0.833 24.673 1.00 94.31 94 PHE A N 1
ATOM 707 C CA . PHE A 1 94 ? 0.810 0.388 24.949 1.00 94.31 94 PHE A CA 1
ATOM 708 C C . PHE A 1 94 ? 0.131 1.327 25.963 1.00 94.31 94 PHE A C 1
ATOM 710 O O . PHE A 1 94 ? 0.679 2.370 26.312 1.00 94.31 94 PHE A O 1
ATOM 717 N N . GLY A 1 95 ? -1.074 0.999 26.433 1.00 95.94 95 GLY A N 1
ATOM 718 C CA . GLY A 1 95 ? -1.898 1.905 27.233 1.00 95.94 95 GLY A CA 1
ATOM 719 C C . GLY A 1 95 ? -2.503 3.049 26.408 1.00 95.94 95 GLY A C 1
ATOM 720 O O . GLY A 1 95 ? -2.285 3.170 25.201 1.00 95.94 95 GLY A O 1
ATOM 721 N N . PHE A 1 96 ? -3.286 3.913 27.063 1.00 92.75 96 PHE A N 1
ATOM 722 C CA . PHE A 1 96 ? -3.996 5.010 26.391 1.00 92.75 96 PHE A CA 1
ATOM 723 C C . PHE A 1 96 ? -3.038 6.008 25.723 1.00 92.75 96 PHE A C 1
ATOM 725 O O . PHE A 1 96 ? -3.192 6.307 24.540 1.00 92.75 96 PHE A O 1
ATOM 732 N N . TYR A 1 97 ? -2.030 6.483 26.463 1.00 95.69 97 TYR A N 1
ATOM 733 C CA . TYR A 1 97 ? -1.048 7.441 25.947 1.00 95.69 97 TYR A CA 1
ATOM 734 C C . TYR A 1 97 ? 0.031 6.782 25.083 1.00 95.69 97 TYR A C 1
ATOM 736 O O . TYR A 1 97 ? 0.424 7.354 24.071 1.00 95.69 97 TYR A O 1
ATOM 744 N N . GLY A 1 98 ? 0.487 5.567 25.412 1.00 95.75 98 GLY A N 1
ATOM 745 C CA . GLY A 1 98 ? 1.514 4.899 24.606 1.00 95.75 98 GLY A CA 1
ATOM 746 C C . GLY A 1 98 ? 1.022 4.511 23.210 1.00 95.75 98 GLY A C 1
ATOM 747 O O . GLY A 1 98 ? 1.813 4.500 22.272 1.00 95.75 98 GLY A O 1
ATOM 748 N N . ALA A 1 99 ? -0.287 4.294 23.025 1.00 95.44 99 ALA A N 1
ATOM 749 C CA . ALA A 1 99 ? -0.887 4.054 21.710 1.00 95.44 99 ALA A CA 1
ATOM 750 C C . ALA A 1 99 ? -0.788 5.252 20.741 1.00 95.44 99 ALA A C 1
ATOM 752 O O . ALA A 1 99 ? -1.015 5.083 19.542 1.00 95.44 99 ALA A O 1
ATOM 753 N N . ILE A 1 100 ? -0.417 6.447 21.223 1.00 95.94 100 ILE A N 1
ATOM 754 C CA . ILE A 1 100 ? -0.173 7.618 20.369 1.00 95.94 100 ILE A CA 1
ATOM 755 C C . ILE A 1 100 ? 1.027 7.375 19.447 1.00 95.94 100 ILE A C 1
ATOM 757 O O . ILE A 1 100 ? 0.976 7.752 18.279 1.00 95.94 100 ILE A O 1
ATOM 761 N N . LEU A 1 101 ? 2.079 6.702 19.924 1.00 95.50 101 LEU A N 1
ATOM 762 C CA . LEU A 1 101 ? 3.266 6.427 19.112 1.00 95.50 101 LEU A CA 1
ATOM 763 C C . LEU A 1 101 ? 2.942 5.602 17.848 1.00 95.50 101 LEU A C 1
ATOM 765 O O . LEU A 1 101 ? 3.204 6.098 16.751 1.00 95.50 101 LEU A O 1
ATOM 769 N N . PRO A 1 102 ? 2.335 4.397 17.934 1.00 94.00 102 PRO A N 1
ATOM 770 C CA . PRO A 1 102 ? 1.959 3.650 16.737 1.00 94.00 102 PRO A CA 1
ATOM 771 C C . PRO A 1 102 ? 0.928 4.396 15.879 1.00 94.00 102 PRO A C 1
ATOM 773 O O . PRO A 1 102 ? 0.927 4.221 14.665 1.00 94.00 102 PRO A O 1
ATOM 776 N N . LEU A 1 103 ? 0.080 5.251 16.468 1.00 94.19 103 LEU A N 1
ATOM 777 C CA . LEU A 1 103 ? -0.855 6.088 15.710 1.00 94.19 103 LEU A CA 1
ATOM 778 C C . LEU A 1 103 ? -0.138 7.108 14.833 1.00 94.19 103 LEU A C 1
ATOM 780 O O . LEU A 1 103 ? -0.439 7.191 13.646 1.00 94.19 103 LEU A O 1
ATOM 784 N N . VAL A 1 104 ? 0.823 7.847 15.384 1.00 96.31 104 VAL A N 1
ATOM 785 C CA . VAL A 1 104 ? 1.609 8.818 14.614 1.00 96.31 104 VAL A CA 1
ATOM 786 C C . VAL A 1 104 ? 2.390 8.114 13.506 1.00 96.31 104 VAL A C 1
ATOM 788 O O . VAL A 1 104 ? 2.350 8.556 12.361 1.00 96.31 104 VAL A O 1
ATOM 791 N N . LEU A 1 105 ? 3.034 6.984 13.811 1.00 96.19 105 LEU A N 1
ATOM 792 C CA . LEU A 1 105 ? 3.761 6.202 12.808 1.00 96.19 105 LEU A CA 1
ATOM 793 C C . LEU A 1 105 ? 2.836 5.710 11.683 1.00 96.19 105 LEU A C 1
ATOM 795 O O . LEU A 1 105 ? 3.180 5.839 10.510 1.00 96.19 105 LEU A O 1
ATOM 799 N N . ALA A 1 106 ? 1.643 5.210 12.017 1.00 94.62 106 ALA A N 1
ATOM 800 C CA . ALA A 1 106 ? 0.657 4.790 11.024 1.00 94.62 106 ALA A CA 1
ATOM 801 C C . ALA A 1 106 ? 0.185 5.962 10.147 1.00 94.62 106 ALA A C 1
ATOM 803 O O . ALA A 1 106 ? 0.100 5.816 8.929 1.00 94.62 106 ALA A O 1
ATOM 804 N N . LEU A 1 107 ? -0.071 7.134 10.739 1.00 95.38 107 LEU A N 1
ATOM 805 C CA . LEU A 1 107 ? -0.457 8.337 9.995 1.00 95.38 107 LEU A CA 1
ATOM 806 C C . LEU A 1 107 ? 0.632 8.775 9.010 1.00 95.38 107 LEU A C 1
ATOM 808 O O . LEU A 1 107 ? 0.315 9.089 7.866 1.00 95.38 107 LEU A O 1
ATOM 812 N N . LEU A 1 108 ? 1.902 8.753 9.423 1.00 97.06 108 LEU A N 1
ATOM 813 C CA . LEU A 1 108 ? 3.029 9.078 8.544 1.00 97.06 108 LEU A CA 1
ATOM 814 C C . LEU A 1 108 ? 3.123 8.104 7.363 1.00 97.06 108 LEU A C 1
ATOM 816 O O . LEU A 1 108 ? 3.285 8.536 6.221 1.00 97.06 108 LEU A O 1
ATOM 820 N N . ILE A 1 109 ? 2.965 6.803 7.621 1.00 94.44 109 ILE A N 1
ATOM 821 C CA . ILE A 1 109 ? 2.960 5.773 6.576 1.00 94.44 109 ILE A CA 1
ATOM 822 C C . ILE A 1 109 ? 1.807 6.011 5.593 1.00 94.44 109 ILE A C 1
ATOM 824 O O . ILE A 1 109 ? 2.031 6.054 4.382 1.00 94.44 109 ILE A O 1
ATOM 828 N N . TYR A 1 110 ? 0.580 6.209 6.086 1.00 92.75 110 TYR A N 1
ATOM 829 C CA . TYR A 1 110 ? -0.579 6.444 5.222 1.00 92.75 110 TYR A CA 1
ATOM 830 C C . TYR A 1 110 ? -0.468 7.743 4.428 1.00 92.75 110 TYR A C 1
ATOM 832 O O . TYR A 1 110 ? -0.844 7.761 3.258 1.00 92.75 110 TYR A O 1
ATOM 840 N N . LEU A 1 111 ? 0.103 8.799 5.013 1.00 95.56 111 LEU A N 1
ATOM 841 C CA . LEU A 1 111 ? 0.378 10.040 4.298 1.00 95.56 111 LEU A CA 1
ATOM 842 C C . LEU A 1 111 ? 1.381 9.818 3.158 1.00 95.56 111 LEU A C 1
ATOM 844 O O . LEU A 1 111 ? 1.155 10.303 2.053 1.00 95.56 111 LEU A O 1
ATOM 848 N N . GLY A 1 112 ? 2.445 9.044 3.393 1.00 93.88 112 GLY A N 1
ATOM 849 C CA . GLY A 1 112 ? 3.425 8.690 2.362 1.00 93.88 112 GLY A CA 1
ATOM 850 C C . GLY A 1 112 ? 2.818 7.884 1.209 1.00 93.88 112 GLY A C 1
ATOM 851 O O . GLY A 1 112 ? 3.031 8.208 0.036 1.00 93.88 112 GLY A O 1
ATOM 852 N N . PHE A 1 113 ? 2.002 6.873 1.525 1.00 91.19 113 PHE A N 1
ATOM 853 C CA . PHE A 1 113 ? 1.272 6.106 0.510 1.00 91.19 113 PHE A CA 1
ATOM 854 C C . PHE A 1 113 ? 0.282 6.974 -0.264 1.00 91.19 113 PHE A C 1
ATOM 856 O O . PHE A 1 113 ? 0.228 6.890 -1.491 1.00 91.19 113 PHE A O 1
ATOM 863 N N . TYR A 1 114 ? -0.466 7.836 0.427 1.00 93.06 114 TYR A N 1
ATOM 864 C CA . TYR A 1 114 ? -1.414 8.737 -0.217 1.00 93.06 114 TYR A CA 1
ATOM 865 C C . TYR A 1 114 ? -0.709 9.744 -1.130 1.00 93.06 114 TYR A C 1
ATOM 867 O O . TYR A 1 114 ? -1.124 9.908 -2.272 1.00 93.06 114 TYR A O 1
ATOM 875 N N . ALA A 1 115 ? 0.393 10.355 -0.686 1.00 94.19 115 ALA A N 1
ATOM 876 C CA . ALA A 1 115 ? 1.188 11.271 -1.502 1.00 94.19 115 ALA A CA 1
ATOM 877 C C . ALA A 1 115 ? 1.736 10.584 -2.763 1.00 94.19 115 ALA A C 1
ATOM 879 O O . ALA A 1 115 ? 1.635 11.127 -3.863 1.00 94.19 115 ALA A O 1
ATOM 880 N N . THR A 1 116 ? 2.246 9.358 -2.624 1.00 91.88 116 THR A N 1
ATOM 881 C CA . THR A 1 116 ? 2.722 8.557 -3.761 1.00 91.88 116 THR A CA 1
ATOM 882 C C . THR A 1 116 ? 1.584 8.252 -4.738 1.00 91.88 116 THR A C 1
ATOM 884 O O . THR A 1 116 ? 1.732 8.443 -5.945 1.00 91.88 116 THR A O 1
ATOM 887 N N . GLY A 1 117 ? 0.423 7.832 -4.224 1.00 91.56 117 GLY A N 1
ATOM 888 C CA . GLY A 1 117 ? -0.773 7.587 -5.029 1.00 91.56 117 GLY A CA 1
ATOM 889 C C . GLY A 1 117 ? -1.272 8.844 -5.743 1.00 91.56 117 GLY A C 1
ATOM 890 O O . GLY A 1 117 ? -1.613 8.780 -6.920 1.00 91.56 117 GLY A O 1
ATOM 891 N N . LEU A 1 118 ? -1.243 9.993 -5.068 1.00 94.75 118 LEU A N 1
ATOM 892 C CA . LEU A 1 118 ? -1.656 11.282 -5.613 1.00 94.75 118 LEU A CA 1
ATOM 893 C C . LEU A 1 118 ? -0.779 11.713 -6.793 1.00 94.75 118 LEU A C 1
ATOM 895 O O . LEU A 1 118 ? -1.304 12.168 -7.808 1.00 94.75 118 LEU A O 1
ATOM 899 N N . VAL A 1 119 ? 0.541 11.534 -6.684 1.00 94.69 119 VAL A N 1
ATOM 900 C CA . VAL A 1 119 ? 1.484 11.851 -7.766 1.00 94.69 119 VAL A CA 1
ATOM 901 C C . VAL A 1 119 ? 1.306 10.887 -8.937 1.00 94.69 119 VAL A C 1
ATOM 903 O O . VAL A 1 119 ? 1.053 11.332 -10.054 1.00 94.69 119 VAL A O 1
ATOM 906 N N . LEU A 1 120 ? 1.393 9.576 -8.699 1.00 93.25 120 LEU A N 1
ATOM 907 C CA . LEU A 1 120 ? 1.378 8.577 -9.774 1.00 93.25 120 LEU A CA 1
ATOM 908 C C . LEU A 1 120 ? -0.001 8.460 -10.436 1.00 93.25 120 LEU A C 1
ATOM 910 O O . LEU A 1 120 ? -0.114 8.455 -11.660 1.00 93.25 120 LEU A O 1
ATOM 914 N N . GLY A 1 121 ? -1.062 8.402 -9.631 1.00 93.38 121 GLY A N 1
ATOM 915 C CA . GLY A 1 121 ? -2.440 8.356 -10.114 1.00 93.38 121 GLY A CA 1
ATOM 916 C C . GLY A 1 121 ? -2.860 9.664 -10.780 1.00 93.38 121 GLY A C 1
ATOM 917 O O . GLY A 1 121 ? -3.506 9.640 -11.827 1.00 93.38 121 GLY A O 1
ATOM 918 N N . GLY A 1 122 ? -2.433 10.804 -10.229 1.00 96.50 122 GLY A N 1
ATOM 919 C CA . GLY A 1 122 ? -2.665 12.113 -10.827 1.00 96.50 122 GLY A CA 1
ATOM 920 C C . GLY A 1 122 ? -1.987 12.268 -12.186 1.00 96.50 122 GLY A C 1
ATOM 921 O O . GLY A 1 122 ? -2.625 12.722 -13.133 1.00 96.50 122 GLY A O 1
ATOM 922 N N . GLN A 1 123 ? -0.732 11.828 -12.314 1.00 96.56 123 GLN A N 1
ATOM 923 C CA . GLN A 1 123 ? -0.013 11.790 -13.592 1.00 96.56 123 GLN A CA 1
ATOM 924 C C . GLN A 1 123 ? -0.701 10.871 -14.604 1.00 96.56 123 GLN A C 1
ATOM 926 O O . GLN A 1 123 ? -0.909 11.282 -15.742 1.00 96.56 123 GLN A O 1
ATOM 931 N N . ALA A 1 124 ? -1.118 9.669 -14.193 1.00 93.81 124 ALA A N 1
ATOM 932 C CA . ALA A 1 124 ? -1.822 8.739 -15.072 1.00 93.81 124 ALA A CA 1
ATOM 933 C C . ALA A 1 124 ? -3.128 9.340 -15.623 1.00 93.81 124 ALA A C 1
ATOM 935 O O . ALA A 1 124 ? -3.380 9.271 -16.826 1.00 93.81 124 ALA A O 1
ATOM 936 N N . ILE A 1 125 ? -3.932 9.983 -14.766 1.00 96.88 125 ILE A N 1
ATOM 937 C CA . ILE A 1 125 ? -5.153 10.685 -15.188 1.00 96.88 125 ILE A CA 1
ATOM 938 C C . ILE A 1 125 ? -4.803 11.851 -16.112 1.00 96.88 125 ILE A C 1
ATOM 940 O O . ILE A 1 125 ? -5.383 11.965 -17.188 1.00 96.88 125 ILE A O 1
ATOM 944 N N . ALA A 1 126 ? -3.839 12.691 -15.727 1.00 98.00 126 ALA A N 1
ATOM 945 C CA . ALA A 1 126 ? -3.414 13.842 -16.518 1.00 98.00 126 ALA A CA 1
ATOM 946 C C . ALA A 1 126 ? -2.998 13.444 -17.941 1.00 98.00 126 ALA A C 1
ATOM 948 O O . ALA A 1 126 ? -3.425 14.077 -18.904 1.00 98.00 126 ALA A O 1
ATOM 949 N N . SER A 1 127 ? -2.232 12.359 -18.076 1.00 97.38 127 SER A N 1
ATOM 950 C CA . SER A 1 127 ? -1.829 11.809 -19.369 1.00 97.38 127 SER A CA 1
ATOM 951 C C . SER A 1 127 ? -2.997 11.226 -20.163 1.00 97.38 127 SER A C 1
ATOM 953 O O . SER A 1 127 ? -3.024 11.387 -21.379 1.00 97.38 127 SER A O 1
ATOM 955 N N . LEU A 1 128 ? -3.960 10.575 -19.503 1.00 96.88 128 LEU A N 1
ATOM 956 C CA . LEU A 1 128 ? -5.096 9.928 -20.165 1.00 96.88 128 LEU A CA 1
ATOM 957 C C . LEU A 1 128 ? -6.080 10.928 -20.787 1.00 96.88 128 LEU A C 1
ATOM 959 O O . LEU A 1 128 ? -6.591 10.683 -21.874 1.00 96.88 128 LEU A O 1
ATOM 963 N N . ILE A 1 129 ? -6.364 12.031 -20.090 1.00 97.62 129 ILE A N 1
ATOM 964 C CA . ILE A 1 129 ? -7.332 13.048 -20.544 1.00 97.62 129 ILE A CA 1
ATOM 965 C C . ILE A 1 129 ? -6.662 14.348 -21.016 1.00 97.62 129 ILE A C 1
ATOM 967 O O . ILE A 1 129 ? -7.347 15.342 -21.237 1.00 97.62 129 ILE A O 1
ATOM 971 N N . HIS A 1 130 ? -5.335 14.338 -21.171 1.00 97.31 130 HIS A N 1
ATOM 972 C CA . HIS A 1 130 ? -4.516 15.451 -21.665 1.00 97.31 130 HIS A CA 1
ATOM 973 C C . HIS A 1 130 ? -4.689 16.772 -20.888 1.00 97.31 130 HIS A C 1
ATOM 975 O O . HIS A 1 130 ? -4.838 17.842 -21.477 1.00 97.31 130 HIS A O 1
ATOM 981 N N . VAL A 1 131 ? -4.638 16.710 -19.553 1.00 98.00 131 VAL A N 1
ATOM 982 C CA . VAL A 1 131 ? -4.700 17.889 -18.663 1.00 98.00 131 VAL A CA 1
ATOM 983 C C . VAL A 1 131 ? -3.396 18.088 -17.886 1.00 98.00 131 VAL A C 1
ATOM 985 O O . VAL A 1 131 ? -2.482 17.270 -17.949 1.00 98.00 131 VAL A O 1
ATOM 988 N N . SER A 1 132 ? -3.294 19.185 -17.125 1.00 97.81 132 SER A N 1
ATOM 989 C CA . SER A 1 132 ? -2.128 19.430 -16.268 1.00 97.81 132 SER A CA 1
ATOM 990 C C . SER A 1 132 ? -1.995 18.371 -15.163 1.00 97.81 132 SER A C 1
ATOM 992 O O . SER A 1 132 ? -2.995 17.844 -14.666 1.00 97.81 132 SER A O 1
ATOM 994 N N . ALA A 1 133 ? -0.764 18.107 -14.713 1.00 95.38 133 ALA A N 1
ATOM 995 C CA . ALA A 1 133 ? -0.507 17.186 -13.601 1.00 95.38 133 ALA A CA 1
ATOM 996 C C . ALA A 1 133 ? -1.236 17.606 -12.311 1.00 95.38 133 ALA A C 1
ATOM 998 O O . ALA A 1 133 ? -1.753 16.756 -11.589 1.00 95.38 133 ALA A O 1
ATOM 999 N N . GLN A 1 134 ? -1.342 18.916 -12.054 1.00 97.31 134 GLN A N 1
ATOM 1000 C CA . GLN A 1 134 ? -2.091 19.448 -10.916 1.00 97.31 134 GLN A CA 1
ATOM 1001 C C . GLN A 1 134 ? -3.586 19.124 -11.028 1.00 97.31 134 GLN A C 1
ATOM 1003 O O . GLN A 1 134 ? -4.191 18.669 -10.059 1.00 97.31 134 GLN A O 1
ATOM 1008 N N . THR A 1 135 ? -4.182 19.305 -12.210 1.00 97.69 135 THR A N 1
ATOM 1009 C CA . THR A 1 135 ? -5.586 18.950 -12.458 1.00 97.69 135 THR A CA 1
ATOM 1010 C C . THR A 1 135 ? -5.812 17.449 -12.285 1.00 97.69 135 THR A C 1
ATOM 1012 O O . THR A 1 135 ? -6.754 17.052 -11.603 1.00 97.69 135 THR A O 1
ATOM 1015 N N . GLY A 1 136 ? -4.930 16.610 -12.837 1.00 98.00 136 GLY A N 1
ATOM 1016 C CA . GLY A 1 136 ? -5.001 15.158 -12.664 1.00 98.00 136 GLY A CA 1
ATOM 1017 C C . GLY A 1 136 ? -4.917 14.732 -11.195 1.00 98.00 136 GLY A C 1
ATOM 1018 O O . GLY A 1 136 ? -5.717 13.910 -10.750 1.00 98.00 136 GLY A O 1
ATOM 1019 N N . ALA A 1 137 ? -4.018 15.340 -10.415 1.00 97.50 137 ALA A N 1
ATOM 1020 C CA . ALA A 1 137 ? -3.899 15.093 -8.977 1.00 97.50 137 ALA A CA 1
ATOM 1021 C C . ALA A 1 137 ? -5.166 15.499 -8.205 1.00 97.50 137 ALA A C 1
ATOM 1023 O O . ALA A 1 137 ? -5.634 14.740 -7.361 1.00 97.50 137 ALA A O 1
ATOM 1024 N N . ILE A 1 138 ? -5.771 16.651 -8.520 1.00 97.88 138 ILE A N 1
ATOM 1025 C CA . ILE A 1 138 ? -7.040 17.077 -7.904 1.00 97.88 138 ILE A CA 1
ATOM 1026 C C . ILE A 1 138 ? -8.155 16.070 -8.213 1.00 97.88 138 ILE A C 1
ATOM 1028 O O . ILE A 1 138 ? -8.888 15.673 -7.309 1.00 97.88 138 ILE A O 1
ATOM 1032 N N . ILE A 1 139 ? -8.266 15.612 -9.464 1.00 97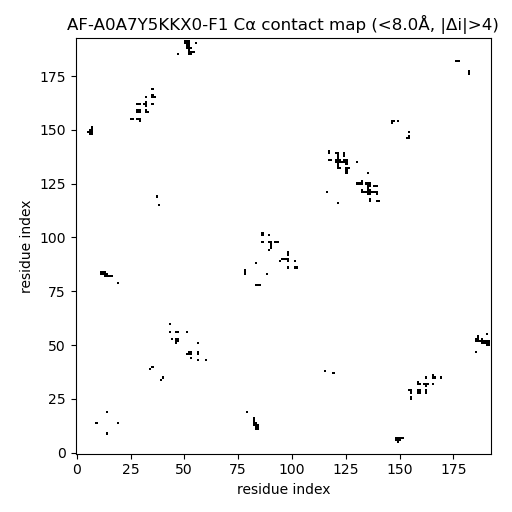.75 139 ILE A N 1
ATOM 1033 C CA . ILE A 1 139 ? -9.261 14.602 -9.852 1.00 97.75 139 ILE A CA 1
ATOM 1034 C C . ILE A 1 139 ? -9.025 13.297 -9.081 1.00 97.75 139 ILE A C 1
ATOM 1036 O O . ILE A 1 139 ? -9.968 12.742 -8.517 1.00 97.75 139 ILE A O 1
ATOM 1040 N N . PHE A 1 140 ? -7.777 12.827 -9.000 1.00 96.81 140 PHE A N 1
ATOM 1041 C CA . PHE A 1 140 ? -7.426 11.637 -8.226 1.00 96.81 140 PHE A CA 1
ATOM 1042 C C . PHE A 1 140 ? -7.816 11.774 -6.747 1.00 96.81 140 PHE A C 1
ATOM 1044 O O . PHE A 1 140 ? -8.434 10.869 -6.181 1.00 96.81 140 PHE A O 1
ATOM 1051 N N . ALA A 1 141 ? -7.491 12.913 -6.127 1.00 96.94 141 ALA A N 1
ATOM 1052 C CA . ALA A 1 141 ? -7.845 13.204 -4.743 1.00 96.94 141 ALA A CA 1
ATOM 1053 C C . ALA A 1 141 ? -9.361 13.108 -4.537 1.00 96.94 141 ALA A C 1
ATOM 1055 O O . ALA A 1 141 ? -9.815 12.345 -3.691 1.00 96.94 141 ALA A O 1
ATOM 1056 N N . LEU A 1 142 ? -10.152 13.788 -5.372 1.00 96.94 142 LEU A N 1
ATOM 1057 C CA . LEU A 1 142 ? -11.613 13.766 -5.277 1.00 96.94 142 LEU A CA 1
ATOM 1058 C C . LEU A 1 142 ? -12.190 12.351 -5.434 1.00 96.94 142 LEU A C 1
ATOM 1060 O O . LEU A 1 142 ? -13.039 11.948 -4.639 1.00 96.94 142 LEU A O 1
ATOM 1064 N N . LEU A 1 143 ? -11.713 11.577 -6.414 1.00 94.62 143 LEU A N 1
ATOM 1065 C CA . LEU A 1 143 ? -12.175 10.203 -6.643 1.00 94.62 143 LEU A CA 1
ATOM 1066 C C . LEU A 1 143 ? -11.819 9.272 -5.477 1.00 94.62 143 LEU A C 1
ATOM 1068 O O . LEU A 1 143 ? -12.666 8.507 -5.015 1.00 94.62 143 LEU A O 1
ATOM 1072 N N . SER A 1 144 ? -10.583 9.347 -4.981 1.00 93.38 144 SER A N 1
ATOM 1073 C CA . SER A 1 144 ? -10.122 8.519 -3.861 1.00 93.38 144 SER A CA 1
ATOM 1074 C C . SER A 1 144 ? -10.823 8.880 -2.545 1.00 93.38 144 SER A C 1
ATOM 1076 O O . SER A 1 144 ? -11.242 7.983 -1.814 1.00 93.38 144 SER A O 1
ATOM 1078 N N . THR A 1 145 ? -11.049 10.171 -2.275 1.00 92.88 145 THR A N 1
ATOM 1079 C CA . THR A 1 145 ? -11.841 10.635 -1.127 1.00 92.88 145 THR A CA 1
ATOM 1080 C C . THR A 1 145 ? -13.295 10.179 -1.234 1.00 92.88 145 THR A C 1
ATOM 1082 O O . THR A 1 145 ? -13.845 9.680 -0.256 1.00 92.88 145 THR A O 1
ATOM 1085 N N . ALA A 1 146 ? -13.917 10.278 -2.412 1.00 92.06 146 ALA A N 1
ATOM 1086 C CA . ALA A 1 146 ? -15.276 9.783 -2.615 1.00 92.06 146 ALA A CA 1
ATOM 1087 C C . ALA A 1 146 ? -15.373 8.274 -2.340 1.00 92.06 146 ALA A C 1
ATOM 1089 O O . ALA A 1 146 ? -16.268 7.836 -1.619 1.00 92.06 146 ALA A O 1
ATOM 1090 N N . LEU A 1 147 ? -14.421 7.481 -2.848 1.00 90.38 147 LEU A N 1
ATOM 1091 C CA . LEU A 1 147 ? -14.359 6.043 -2.579 1.00 90.38 147 LEU A CA 1
ATOM 1092 C C . LEU A 1 147 ? -14.210 5.748 -1.077 1.00 90.38 147 LEU A C 1
ATOM 1094 O O . LEU A 1 147 ? -14.871 4.842 -0.570 1.00 90.38 147 LEU A O 1
ATOM 1098 N N . ALA A 1 148 ? -13.399 6.532 -0.361 1.00 88.31 148 ALA A N 1
ATOM 1099 C CA . ALA A 1 148 ? -13.233 6.408 1.085 1.00 88.31 148 ALA A CA 1
ATOM 1100 C C . ALA A 1 148 ? -14.529 6.715 1.860 1.00 88.31 148 ALA A C 1
ATOM 1102 O O . ALA A 1 148 ? -14.842 5.995 2.803 1.00 88.31 148 ALA A O 1
ATOM 1103 N N . ILE A 1 149 ? -15.314 7.717 1.436 1.00 88.62 149 ILE A N 1
ATOM 1104 C CA . ILE A 1 149 ? -16.607 8.076 2.057 1.00 88.62 149 ILE A CA 1
ATOM 1105 C C . ILE A 1 149 ? -17.645 6.955 1.894 1.00 88.62 149 ILE A C 1
ATOM 1107 O O . ILE A 1 149 ? -18.407 6.661 2.815 1.00 88.62 149 ILE A O 1
ATOM 1111 N N . PHE A 1 150 ? -17.700 6.321 0.721 1.00 86.75 150 PHE A N 1
ATOM 1112 C CA . PHE A 1 150 ? -18.626 5.208 0.482 1.00 86.75 150 PHE A CA 1
ATOM 1113 C C . PHE A 1 150 ? -18.170 3.892 1.140 1.00 86.75 150 PHE A C 1
ATOM 1115 O O . PHE A 1 150 ? -18.992 3.011 1.390 1.00 86.75 150 PHE A O 1
ATOM 1122 N N . GLY A 1 151 ? -16.881 3.771 1.460 1.00 83.38 151 GLY A N 1
ATOM 1123 C CA . GLY A 1 151 ? -16.345 2.771 2.378 1.00 83.38 151 GLY A CA 1
ATOM 1124 C C . GLY A 1 151 ? -16.325 1.331 1.858 1.00 83.38 151 GLY A C 1
ATOM 1125 O O . GLY A 1 151 ? -16.148 1.065 0.666 1.00 83.38 151 GLY A O 1
ATOM 1126 N N . TYR A 1 152 ? -16.445 0.384 2.794 1.00 84.94 152 TYR A N 1
ATOM 1127 C CA . TYR A 1 152 ? -16.083 -1.033 2.640 1.00 84.94 152 TYR A CA 1
ATOM 1128 C C . TYR A 1 152 ? -16.609 -1.701 1.358 1.00 84.94 152 TYR A C 1
ATOM 1130 O O . TYR A 1 152 ? -15.826 -2.256 0.582 1.00 84.94 152 TYR A O 1
ATOM 1138 N N . ASP A 1 153 ? -17.918 -1.638 1.103 1.00 84.69 153 ASP A N 1
ATOM 1139 C CA . ASP A 1 153 ? -18.534 -2.362 -0.016 1.00 84.69 153 ASP A CA 1
ATOM 1140 C C . ASP A 1 153 ? -18.046 -1.858 -1.379 1.00 84.69 153 ASP A C 1
ATOM 1142 O O . ASP A 1 153 ? -17.839 -2.641 -2.313 1.00 84.69 153 ASP A O 1
ATOM 1146 N N . TYR A 1 154 ? -17.838 -0.547 -1.501 1.00 88.31 154 TYR A N 1
ATOM 1147 C CA . TYR A 1 154 ? -17.355 0.072 -2.731 1.00 88.31 154 TYR A CA 1
ATOM 1148 C C . TYR A 1 154 ? -15.870 -0.183 -2.942 1.00 88.31 154 TYR A C 1
ATOM 1150 O O . TYR A 1 154 ? -15.477 -0.488 -4.067 1.00 88.31 154 TYR A O 1
ATOM 1158 N N . ILE A 1 155 ? -15.068 -0.151 -1.873 1.00 89.75 155 ILE A N 1
ATOM 1159 C CA . ILE A 1 155 ? -13.654 -0.532 -1.922 1.00 89.75 155 ILE A CA 1
ATOM 1160 C C . ILE A 1 155 ? -13.525 -1.967 -2.431 1.00 89.75 155 ILE A C 1
ATOM 1162 O O . ILE A 1 155 ? -12.780 -2.206 -3.372 1.00 89.75 155 ILE A O 1
ATOM 1166 N N . HIS A 1 156 ? -14.301 -2.916 -1.902 1.00 88.94 156 HIS A N 1
ATOM 1167 C CA . HIS A 1 156 ? -14.234 -4.307 -2.354 1.00 88.94 156 HIS A CA 1
ATOM 1168 C C . HIS A 1 156 ? -14.618 -4.485 -3.829 1.00 88.94 156 HIS A C 1
ATOM 1170 O O . HIS A 1 156 ? -13.957 -5.237 -4.551 1.00 88.94 156 HIS A O 1
ATOM 1176 N N . ARG A 1 157 ? -15.661 -3.790 -4.301 1.00 89.00 157 ARG A N 1
ATOM 1177 C CA . ARG A 1 157 ? -16.060 -3.817 -5.720 1.00 89.00 157 ARG A CA 1
ATOM 1178 C C . ARG A 1 157 ? -14.990 -3.198 -6.615 1.00 89.00 157 ARG A C 1
ATOM 1180 O O . ARG A 1 157 ? -14.611 -3.806 -7.614 1.00 89.00 157 ARG A O 1
ATOM 1187 N N . TYR A 1 158 ? -14.482 -2.028 -6.234 1.00 91.31 158 TYR A N 1
ATOM 1188 C CA . TYR A 1 158 ? -13.397 -1.349 -6.936 1.00 91.31 158 TYR A CA 1
ATOM 1189 C C . TYR A 1 158 ? -12.148 -2.230 -7.003 1.00 91.31 158 TYR A C 1
ATOM 1191 O O . TYR A 1 158 ? -11.615 -2.449 -8.084 1.00 91.31 158 TYR A O 1
ATOM 1199 N N . SER A 1 159 ? -11.732 -2.812 -5.877 1.00 91.44 159 SER A N 1
ATOM 1200 C CA . SER A 1 159 ? -10.578 -3.704 -5.798 1.00 91.44 159 SER A CA 1
ATOM 1201 C C . SER A 1 159 ? -10.707 -4.922 -6.699 1.00 91.44 159 SER A C 1
ATOM 1203 O O . SER A 1 159 ? -9.712 -5.345 -7.269 1.00 91.44 159 SER A O 1
ATOM 1205 N N . HIS A 1 160 ? -11.905 -5.484 -6.867 1.00 92.12 160 HIS A N 1
ATOM 1206 C CA . HIS A 1 160 ? -12.094 -6.604 -7.784 1.00 92.12 160 HIS A CA 1
ATOM 1207 C C . HIS A 1 160 ? -11.854 -6.191 -9.243 1.00 92.12 160 HIS A C 1
ATOM 1209 O O . HIS A 1 160 ? -11.133 -6.872 -9.969 1.00 92.12 160 HIS A O 1
ATOM 1215 N N . VAL A 1 161 ? -12.422 -5.059 -9.670 1.00 93.56 161 VAL A N 1
ATOM 1216 C CA . VAL A 1 161 ? -12.214 -4.528 -11.027 1.00 93.56 161 VAL A CA 1
ATOM 1217 C C . VAL A 1 161 ? -10.747 -4.150 -11.238 1.00 93.56 161 VAL A C 1
ATOM 1219 O O . VAL A 1 161 ? -10.140 -4.572 -12.220 1.00 93.56 161 VAL A O 1
ATOM 1222 N N . ALA A 1 162 ? -10.160 -3.419 -10.290 1.00 92.19 162 ALA A N 1
ATOM 1223 C CA . ALA A 1 162 ? -8.762 -3.011 -10.326 1.00 92.19 162 ALA A CA 1
ATOM 1224 C C . ALA A 1 162 ? -7.821 -4.222 -10.367 1.00 92.19 162 ALA A C 1
ATOM 1226 O O . ALA A 1 162 ? -6.904 -4.241 -11.176 1.00 92.19 162 ALA A O 1
ATOM 1227 N N . ALA A 1 163 ? -8.076 -5.266 -9.571 1.00 93.62 163 ALA A N 1
ATOM 1228 C CA . ALA A 1 163 ? -7.277 -6.489 -9.584 1.00 93.62 163 ALA A CA 1
ATOM 1229 C C . ALA A 1 163 ? -7.272 -7.153 -10.963 1.00 93.62 163 ALA A C 1
ATOM 1231 O O . ALA A 1 163 ? -6.209 -7.524 -11.452 1.00 93.62 163 ALA A O 1
ATOM 1232 N N . VAL A 1 164 ? -8.436 -7.279 -11.608 1.00 94.19 164 VAL A N 1
ATOM 1233 C CA . VAL A 1 164 ? -8.534 -7.905 -12.935 1.00 94.19 164 VAL A CA 1
ATOM 1234 C C . VAL A 1 164 ? -7.821 -7.063 -13.994 1.00 94.19 164 VAL A C 1
ATOM 1236 O O . VAL A 1 164 ? -7.030 -7.603 -14.765 1.00 94.19 164 VAL A O 1
ATOM 1239 N N . LEU A 1 165 ? -8.050 -5.746 -14.019 1.00 93.88 165 LEU A N 1
ATOM 1240 C CA . LEU A 1 165 ? -7.386 -4.852 -14.974 1.00 93.88 165 LEU A CA 1
ATOM 1241 C C . LEU A 1 165 ? -5.867 -4.855 -14.782 1.00 93.88 165 LEU A C 1
ATOM 1243 O O . LEU A 1 165 ? -5.120 -5.034 -15.745 1.00 93.88 165 LEU A O 1
ATOM 1247 N N . SER A 1 166 ? -5.406 -4.721 -13.539 1.00 92.56 166 SER A N 1
ATOM 1248 C CA . SER A 1 166 ? -3.985 -4.742 -13.215 1.00 92.56 166 SER A CA 1
ATOM 1249 C C . SER A 1 166 ? -3.345 -6.092 -13.540 1.00 92.56 166 SER A C 1
ATOM 1251 O O . SER A 1 166 ? -2.234 -6.105 -14.061 1.00 92.56 166 SER A O 1
ATOM 1253 N N . ALA A 1 167 ? -4.039 -7.216 -13.320 1.00 93.81 167 ALA A N 1
ATOM 1254 C CA . ALA A 1 167 ? -3.547 -8.540 -13.702 1.00 93.81 167 ALA A CA 1
ATOM 1255 C C . ALA A 1 167 ? -3.286 -8.636 -15.211 1.00 93.81 167 ALA A C 1
ATOM 1257 O O . ALA A 1 167 ? -2.228 -9.111 -15.615 1.00 93.81 167 ALA A O 1
ATOM 1258 N N . VAL A 1 168 ? -4.213 -8.145 -16.042 1.00 95.44 168 VAL A N 1
ATOM 1259 C CA . VAL A 1 168 ? -4.052 -8.139 -17.505 1.00 95.44 168 VAL A CA 1
ATOM 1260 C C . VAL A 1 168 ? -2.863 -7.272 -17.921 1.00 95.44 168 VAL A C 1
ATOM 1262 O O . VAL A 1 168 ? -2.013 -7.722 -18.689 1.00 95.44 168 VAL A O 1
ATOM 1265 N N . VAL A 1 169 ? -2.766 -6.049 -17.388 1.00 93.19 169 VAL A N 1
ATOM 1266 C CA . VAL A 1 169 ? -1.671 -5.123 -17.717 1.00 93.19 169 VAL A CA 1
ATOM 1267 C C . VAL A 1 169 ? -0.319 -5.700 -17.302 1.00 93.19 169 VAL A C 1
ATOM 1269 O O . VAL A 1 169 ? 0.608 -5.730 -18.109 1.00 93.19 169 VAL A O 1
ATOM 1272 N N . PHE A 1 170 ? -0.194 -6.198 -16.072 1.00 93.00 170 PHE A N 1
ATOM 1273 C CA . PHE A 1 170 ? 1.069 -6.734 -15.568 1.00 93.00 170 PHE A CA 1
ATOM 1274 C C . PHE A 1 170 ? 1.459 -8.046 -16.244 1.00 93.00 170 PHE A C 1
ATOM 1276 O O . PHE A 1 170 ? 2.641 -8.241 -16.510 1.00 93.00 170 PHE A O 1
ATOM 1283 N N . ALA A 1 171 ? 0.501 -8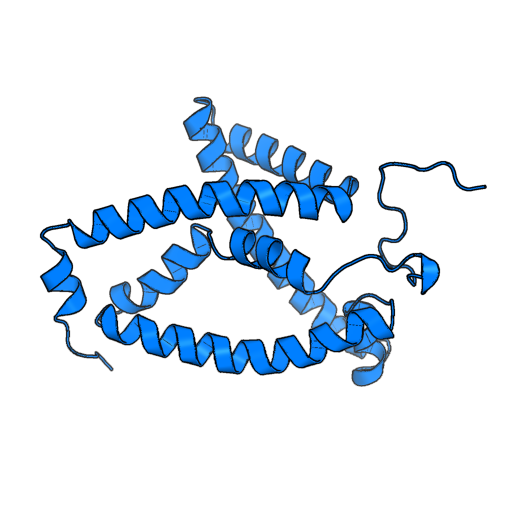.911 -16.593 1.00 94.06 171 ALA A N 1
ATOM 1284 C CA . ALA A 1 171 ? 0.781 -10.090 -17.408 1.00 94.06 171 ALA A CA 1
ATOM 1285 C C . ALA A 1 171 ? 1.332 -9.692 -18.787 1.00 94.06 171 ALA A C 1
ATOM 1287 O O . ALA A 1 171 ? 2.327 -10.256 -19.238 1.00 94.06 171 ALA A O 1
ATOM 1288 N N . GLY A 1 172 ? 0.748 -8.673 -19.427 1.00 94.62 172 GLY A N 1
ATOM 1289 C CA . GLY A 1 172 ? 1.256 -8.128 -20.688 1.00 94.62 172 GLY A CA 1
ATOM 1290 C C . GLY A 1 172 ? 2.669 -7.549 -20.562 1.00 94.62 172 GLY A C 1
ATOM 1291 O O . GLY A 1 172 ? 3.535 -7.851 -21.383 1.00 94.62 172 GLY A O 1
ATOM 1292 N N . LEU A 1 173 ? 2.933 -6.762 -19.511 1.00 91.62 173 LEU A N 1
ATOM 1293 C CA . LEU A 1 173 ? 4.270 -6.229 -19.224 1.00 91.62 173 LEU A CA 1
ATOM 1294 C C . LEU A 1 173 ? 5.286 -7.347 -18.973 1.00 91.62 173 LEU A C 1
ATOM 1296 O O . LEU A 1 173 ? 6.395 -7.288 -19.494 1.00 91.62 173 LEU A O 1
ATOM 1300 N N . PHE A 1 174 ? 4.899 -8.378 -18.226 1.00 90.38 174 PHE A N 1
ATOM 1301 C CA . PHE A 1 174 ? 5.744 -9.534 -17.953 1.00 90.38 174 PHE A CA 1
ATOM 1302 C C . PHE A 1 174 ? 6.115 -10.283 -19.239 1.00 90.38 174 PHE A C 1
ATOM 1304 O O . PHE A 1 174 ? 7.295 -10.517 -19.488 1.00 90.38 174 PHE A O 1
ATOM 1311 N N . VAL A 1 175 ? 5.139 -10.578 -20.106 1.00 94.19 175 VAL A N 1
ATOM 1312 C CA . VAL A 1 175 ? 5.395 -11.201 -21.418 1.00 94.19 175 VAL A CA 1
ATOM 1313 C C . VAL A 1 175 ? 6.309 -10.326 -22.277 1.00 94.19 175 VAL A C 1
ATOM 1315 O O . VAL A 1 175 ? 7.234 -10.839 -22.904 1.00 94.19 175 VAL A O 1
ATOM 1318 N N . ARG A 1 176 ? 6.100 -9.003 -22.279 1.00 92.31 176 ARG A N 1
ATOM 1319 C CA . ARG A 1 176 ? 6.956 -8.067 -23.019 1.00 92.31 176 ARG A CA 1
ATOM 1320 C C . ARG A 1 176 ? 8.403 -8.102 -22.526 1.00 92.31 176 ARG A C 1
ATOM 1322 O O . ARG A 1 176 ? 9.304 -8.092 -23.353 1.00 92.31 176 ARG A O 1
ATOM 1329 N N . ILE A 1 177 ? 8.619 -8.154 -21.211 1.00 88.69 177 ILE A N 1
ATOM 1330 C CA . ILE A 1 177 ? 9.959 -8.261 -20.614 1.00 88.69 177 ILE A CA 1
ATOM 1331 C C . ILE A 1 177 ? 10.622 -9.584 -21.006 1.00 88.69 177 ILE A C 1
ATOM 1333 O O . ILE A 1 177 ? 11.800 -9.593 -21.343 1.00 88.69 177 ILE A O 1
ATOM 1337 N N . LEU A 1 178 ? 9.876 -10.693 -21.012 1.00 88.19 178 LEU A N 1
ATOM 1338 C CA . LEU A 1 178 ? 10.413 -11.991 -21.433 1.00 88.19 178 LEU A CA 1
ATOM 1339 C C . LEU A 1 178 ? 10.823 -12.024 -22.911 1.00 88.19 178 LEU A C 1
ATOM 1341 O O . LEU A 1 178 ? 11.736 -12.760 -23.274 1.00 88.19 178 LEU A O 1
ATOM 1345 N N . ALA A 1 179 ? 10.155 -11.237 -23.755 1.00 91.50 179 ALA A N 1
ATOM 1346 C CA . ALA A 1 179 ? 10.488 -11.091 -25.168 1.00 91.50 179 ALA A CA 1
ATOM 1347 C C . ALA A 1 179 ? 11.582 -10.037 -25.436 1.00 91.50 179 ALA A C 1
ATOM 1349 O O . ALA A 1 179 ? 11.985 -9.863 -26.587 1.00 91.50 179 ALA A O 1
ATOM 1350 N N . ASP A 1 180 ? 12.043 -9.312 -24.412 1.00 89.19 180 ASP A N 1
ATOM 1351 C CA . ASP A 1 180 ? 13.054 -8.270 -24.568 1.00 89.19 180 ASP A CA 1
ATOM 1352 C C . ASP A 1 180 ? 14.448 -8.887 -24.752 1.00 89.19 180 ASP A C 1
ATOM 1354 O O . ASP A 1 180 ? 14.897 -9.721 -23.961 1.00 89.19 180 ASP A O 1
ATOM 1358 N N . ALA A 1 181 ? 15.165 -8.449 -25.789 1.00 78.38 181 ALA A N 1
ATOM 1359 C CA . ALA A 1 181 ? 16.502 -8.945 -26.110 1.00 78.38 181 ALA A CA 1
ATOM 1360 C C . ALA A 1 181 ? 17.524 -8.703 -24.981 1.00 78.38 181 ALA A C 1
ATOM 1362 O O . ALA A 1 181 ? 18.513 -9.427 -24.885 1.00 78.38 181 ALA A O 1
ATOM 1363 N N . LYS A 1 182 ? 17.280 -7.719 -24.106 1.00 79.00 182 LYS A N 1
ATOM 1364 C CA . LYS A 1 182 ? 18.154 -7.377 -22.976 1.00 79.00 182 LYS A CA 1
ATOM 1365 C C . LYS A 1 182 ? 17.903 -8.217 -21.727 1.00 79.00 182 LYS A C 1
ATOM 1367 O O . LYS A 1 182 ? 18.617 -8.052 -20.741 1.00 79.00 182 LYS A O 1
ATOM 1372 N N . LEU A 1 183 ? 16.931 -9.135 -21.740 1.00 81.25 183 LEU A N 1
ATOM 1373 C CA . LEU A 1 183 ? 16.625 -9.986 -20.585 1.00 81.25 183 LEU A CA 1
ATOM 1374 C C . LEU A 1 183 ? 17.876 -10.707 -20.054 1.00 81.25 183 LEU A C 1
ATOM 1376 O O . LEU A 1 183 ? 18.082 -10.777 -18.842 1.00 81.25 183 LEU A O 1
ATOM 1380 N N . GLY A 1 184 ? 18.735 -11.193 -20.957 1.00 75.69 184 GLY A N 1
ATOM 1381 C CA . GLY A 1 184 ? 19.970 -11.895 -20.602 1.00 75.69 184 GLY A CA 1
ATOM 1382 C C . GLY A 1 184 ? 20.955 -11.053 -19.783 1.00 75.69 184 GLY A C 1
ATOM 1383 O O . GLY A 1 184 ? 21.601 -11.590 -18.886 1.00 75.69 184 GLY A O 1
ATOM 1384 N N . GLU A 1 185 ? 21.021 -9.741 -20.024 1.00 78.94 185 GLU A N 1
ATOM 1385 C CA . GLU A 1 185 ? 21.909 -8.817 -19.300 1.00 78.94 185 GLU A CA 1
ATOM 1386 C C . GLU A 1 185 ? 21.469 -8.642 -17.840 1.00 78.94 185 GLU A C 1
ATOM 1388 O O . GLU A 1 185 ? 22.295 -8.580 -16.933 1.00 78.94 185 GLU A O 1
ATOM 1393 N N . VAL A 1 186 ? 20.156 -8.615 -17.603 1.00 76.12 186 VAL A N 1
ATOM 1394 C CA . VAL A 1 186 ? 19.568 -8.393 -16.273 1.00 76.12 186 VAL A CA 1
ATOM 1395 C C . VAL A 1 186 ? 19.528 -9.684 -15.441 1.00 76.12 186 VAL A C 1
ATOM 1397 O O . VAL A 1 186 ? 19.621 -9.664 -14.211 1.00 76.12 186 VAL A O 1
ATOM 1400 N N . VAL A 1 187 ? 19.390 -10.827 -16.116 1.00 79.44 187 VAL A N 1
ATOM 1401 C CA . VAL A 1 187 ? 19.300 -12.159 -15.504 1.00 79.44 187 VAL A CA 1
ATOM 1402 C C . VAL A 1 187 ? 20.683 -12.735 -15.181 1.00 79.44 187 VAL A C 1
ATOM 1404 O O . VAL A 1 187 ? 20.855 -13.338 -14.121 1.00 79.44 187 VAL A O 1
ATOM 1407 N N . GLY A 1 188 ? 21.673 -12.527 -16.056 1.00 66.06 188 GLY A N 1
ATOM 1408 C CA . GLY A 1 188 ? 23.005 -13.142 -15.977 1.00 66.06 188 GLY A CA 1
ATOM 1409 C C . GLY A 1 188 ? 23.978 -12.538 -14.957 1.00 66.06 188 GLY A C 1
ATOM 1410 O O . GLY A 1 188 ? 25.108 -13.011 -14.855 1.00 66.06 188 GLY A O 1
ATOM 1411 N N . GLY A 1 189 ? 23.580 -11.502 -14.213 1.00 64.56 189 GLY A N 1
ATOM 1412 C CA . GLY A 1 189 ? 24.441 -10.864 -13.212 1.00 64.56 189 GLY A CA 1
ATOM 1413 C C . GLY A 1 189 ? 24.768 -11.767 -12.010 1.00 64.56 189 GLY A C 1
ATOM 1414 O O . GLY A 1 189 ? 23.959 -12.596 -11.590 1.00 64.56 189 GLY A O 1
ATOM 1415 N N . SER A 1 190 ? 25.947 -11.579 -11.411 1.00 64.38 190 SER A N 1
ATOM 1416 C CA . SER A 1 190 ? 26.254 -12.130 -10.083 1.00 64.38 190 SER A CA 1
ATOM 1417 C C . SER A 1 190 ? 25.475 -11.374 -9.000 1.00 64.38 190 SER A C 1
ATOM 1419 O O . SER A 1 190 ? 25.069 -10.230 -9.196 1.00 64.38 190 SER A O 1
ATOM 1421 N N . PHE A 1 191 ? 25.273 -11.998 -7.839 1.00 66.88 191 PHE A N 1
ATOM 1422 C CA . PHE A 1 191 ? 24.882 -11.265 -6.635 1.00 66.88 191 PHE A CA 1
ATOM 1423 C C . PHE A 1 191 ? 26.008 -10.284 -6.272 1.00 66.88 191 PHE A C 1
ATOM 1425 O O . PHE A 1 191 ? 27.175 -10.690 -6.250 1.00 66.88 191 PHE A O 1
ATOM 1432 N N . ALA A 1 192 ? 25.672 -9.016 -6.043 1.00 64.31 192 ALA A N 1
ATOM 1433 C CA . ALA A 1 192 ? 26.616 -7.969 -5.673 1.00 64.31 192 ALA A CA 1
ATOM 1434 C C . ALA A 1 192 ? 26.344 -7.579 -4.212 1.00 64.31 192 ALA A C 1
ATOM 1436 O O . ALA A 1 192 ? 25.266 -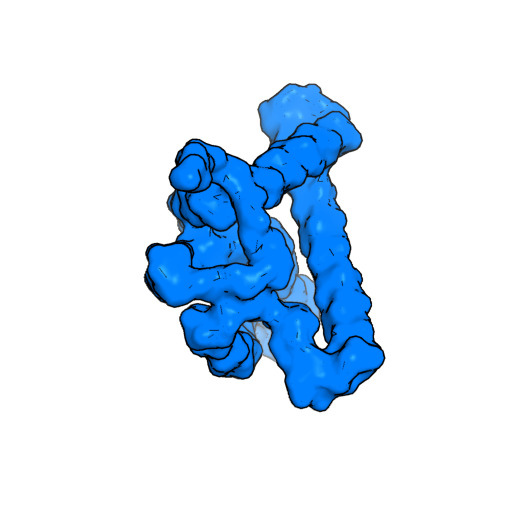7.074 -3.899 1.00 64.31 192 ALA A O 1
ATOM 1437 N N . LEU A 1 193 ? 27.298 -7.888 -3.325 1.00 57.28 193 LEU A N 1
ATOM 1438 C CA . LEU A 1 193 ? 27.279 -7.475 -1.915 1.00 57.28 193 LEU A CA 1
ATOM 1439 C C . LEU A 1 193 ? 27.637 -5.995 -1.767 1.00 57.28 193 LEU A C 1
ATOM 1441 O O . LEU A 1 193 ? 28.586 -5.562 -2.459 1.00 57.28 193 LEU A O 1
#

Nearest PDB structures (foldseek):
  6v36-assembly1_A  TM=2.622E-01  e=1.094E+00  Mus musculus

pLDDT: mean 88.64, std 9.55, range [40.03, 98.0]

Secondary structure (DSSP, 8-state):
-----SS---SSS---GGG----TTHHHHHHHHHHSSHHHHHHHHHHHHTT--HHHHHHHHHHHHHHHHHHHHHHHTTHHHH-S-HHHHTHHHHHHHHTHHHHHHHHHHHHHHHHHHHHHHHHHHHHHHT--HHHHHHHHHHHHHHHHHH-HHHHHHHHHHHHHHHHHHHHHHHHHHHT-TTHHHHHSPPP--

Radius of gyration: 20.21 Å; Cα contacts (8 Å, |Δi|>4): 134; chains: 1; bounding box: 62×35×53 Å